Protein AF-A0A2S8ZKU2-F1 (afdb_monomer_lite)

Radius of gyration: 29.63 Å; chains: 1; bounding box: 63×79×77 Å

pLDDT: mean 81.57, std 23.72, range [26.0, 98.75]

Foldseek 3Di:
DDDDDDDDDDDDDDDDDDDDDDDDDDDDDDDDDDDDDDDDDPPPDDDDDPDDPPPDPQFKWFLQFDQALWKWWKAAPQLRAIFIASDQDPVPTDALDPDCSDIHTDDIAAHQAAPAAWWKWWAANVLRAIDTASPPPPCPPPPRIDIDTSHHFHDCPDPQKAFWWWWAQPVSRYIDIHRDCVVAPCHDPRIHTDGTRGIHGHRPSDIDGDFFQAKEAAPPPRWIWTCFLRAIATEPDPVLCVLWADHPDYHYDNDVVTMDHHHDYHQYPQWFWEQAQVPRWIFTQGVNATATAPDVVLCVRNRTDPVNYHYDHDPRPHHDHHGDTDD

Secondary structure (DSSP, 8-state):
-------------------------------------------------SSS-PPPPSS-EEEEEEPSSEEEEEE-TTT--EEEESSS-GGGS--SSSS----EEEEEEEE-B-SSPEEEEEEETTT--EEEES-TTSSTT-TTEEEEEEEEPBPTTSTTEEEEEEEEETTTTEEEEES-GGGTTTEETTEEEEEEEEEEE----EEEEPPTT-EEEETTT--EEEEETTEEEEES-HHHHHHHB--S-EEEE-HHHHEESPBPPPB-TT-EEEEETTT--EEEEETTEEEE---HHHHHHTTB-GGGEEEE----SSBPPPP----

Sequence (327 aa):
MKKSYFIALCAISLAGCSAPGDELESLNESQTLNGSAPNQLAKGGFRDNPDTPTPPPAGIWSKSFYLTNPIYGFYSDLTKKHLYNTSPLPSELPKSYPGLSYYFQERLLGSADGPGPVITRWFHTGSNDLVLTTNPNELAGQSNWEKRDLGTSYNGDEPGSFPIYRYFNGDKKTHFYTRDKNELGDGKDGYAYEGIAFYLKDSEPKAFRLRDGEFFQDNNTGALYVVFESTLRRIESSAVMNNLFSPLYVFKRNIDEDLTGERGPDITSSAKLVQNTNDGKIYMVDDGLYRYIPTTQIFNSYRFKESSIERKPVRMMFTGKDIVKTY

Structure (mmCIF, N/CA/C/O backbone):
data_AF-A0A2S8ZKU2-F1
#
_entry.id   AF-A0A2S8ZKU2-F1
#
loop_
_atom_site.group_PDB
_atom_site.id
_atom_site.type_symbol
_atom_site.label_atom_id
_atom_site.label_alt_id
_atom_site.label_comp_id
_atom_site.label_asym_id
_atom_site.label_entity_id
_atom_site.label_seq_id
_atom_site.pdbx_PDB_ins_code
_atom_site.Cartn_x
_atom_site.Cartn_y
_atom_site.Cartn_z
_atom_site.occupancy
_atom_site.B_iso_or_equiv
_atom_site.auth_seq_id
_atom_site.auth_comp_id
_atom_site.auth_asym_id
_atom_site.auth_atom_id
_atom_site.pdbx_PDB_model_num
ATOM 1 N N . MET A 1 1 ? 8.132 -55.910 -7.101 1.00 38.69 1 MET A N 1
ATOM 2 C CA . MET A 1 1 ? 9.474 -56.240 -6.572 1.00 38.69 1 MET A CA 1
ATOM 3 C C . MET A 1 1 ? 9.897 -55.139 -5.614 1.00 38.69 1 MET A C 1
ATOM 5 O O . MET A 1 1 ? 10.003 -53.997 -6.032 1.00 38.69 1 MET A O 1
ATOM 9 N N . LYS A 1 2 ? 10.038 -55.478 -4.327 1.00 34.59 2 LYS A N 1
ATOM 10 C CA . LYS A 1 2 ? 10.554 -54.607 -3.261 1.00 34.59 2 LYS A CA 1
ATOM 11 C C . LYS A 1 2 ? 12.070 -54.455 -3.410 1.00 34.59 2 LYS A C 1
ATOM 13 O O . LYS A 1 2 ? 12.725 -55.465 -3.652 1.00 34.59 2 LYS A O 1
ATOM 18 N N . LYS A 1 3 ? 12.617 -53.266 -3.144 1.00 34.56 3 LYS A N 1
ATOM 19 C CA . LYS A 1 3 ? 13.954 -53.124 -2.545 1.00 34.56 3 LYS A CA 1
ATOM 20 C C . LYS A 1 3 ? 13.932 -52.008 -1.501 1.00 34.56 3 LYS A C 1
ATOM 22 O O . LYS A 1 3 ? 13.608 -50.867 -1.803 1.00 34.56 3 LYS A O 1
ATOM 27 N N . SER A 1 4 ? 14.247 -52.414 -0.279 1.00 33.78 4 SER A N 1
ATOM 28 C CA . SER A 1 4 ? 14.471 -51.624 0.929 1.00 33.78 4 SER A CA 1
ATOM 29 C C . SER A 1 4 ? 15.935 -51.814 1.320 1.00 33.78 4 SER A C 1
ATOM 31 O O . SER A 1 4 ? 16.394 -52.949 1.241 1.00 33.78 4 SER A O 1
ATOM 33 N N . TYR A 1 5 ? 16.615 -50.766 1.793 1.00 34.59 5 TYR A N 1
ATOM 34 C CA . TYR A 1 5 ? 17.843 -50.832 2.610 1.00 34.59 5 TYR A CA 1
ATOM 35 C C . TYR A 1 5 ? 17.864 -49.567 3.504 1.00 34.59 5 TYR A C 1
ATOM 37 O O . TYR A 1 5 ? 17.798 -48.466 2.969 1.00 34.59 5 TYR A O 1
ATOM 45 N N . PHE A 1 6 ? 17.542 -49.675 4.807 1.00 29.20 6 PHE A N 1
ATOM 46 C CA . PHE A 1 6 ? 18.448 -49.774 5.985 1.00 29.20 6 PHE A CA 1
ATOM 47 C C . PHE A 1 6 ? 19.396 -48.565 6.133 1.00 29.20 6 PHE A C 1
ATOM 49 O O . PHE A 1 6 ? 20.314 -48.413 5.340 1.00 29.20 6 PHE A O 1
ATOM 56 N N . ILE A 1 7 ? 19.061 -47.563 6.962 1.00 33.53 7 ILE A N 1
ATOM 57 C CA . ILE A 1 7 ? 19.377 -47.375 8.406 1.00 33.53 7 ILE A CA 1
ATOM 58 C C . ILE A 1 7 ? 20.874 -47.486 8.735 1.00 33.53 7 ILE A C 1
ATOM 60 O O . ILE A 1 7 ? 21.429 -48.580 8.733 1.00 33.53 7 ILE A O 1
ATOM 64 N N . ALA A 1 8 ? 21.454 -46.367 9.180 1.00 27.16 8 ALA A N 1
ATOM 65 C CA . ALA A 1 8 ? 22.560 -46.348 10.132 1.00 27.16 8 ALA A CA 1
ATOM 66 C C . ALA A 1 8 ? 22.329 -45.226 11.161 1.00 27.16 8 ALA A C 1
ATOM 68 O O . ALA A 1 8 ? 22.319 -44.040 10.842 1.00 27.16 8 ALA A O 1
ATOM 69 N N . LEU A 1 9 ? 22.082 -45.673 12.389 1.00 27.61 9 LEU A N 1
ATOM 70 C CA . LEU A 1 9 ? 21.956 -44.935 13.637 1.00 27.61 9 LEU A CA 1
ATOM 71 C C . LEU A 1 9 ? 23.364 -44.808 14.239 1.00 27.61 9 LEU A C 1
ATOM 73 O O . LEU A 1 9 ? 24.051 -45.820 14.350 1.00 27.61 9 LEU A O 1
ATOM 77 N N . CYS A 1 10 ? 23.778 -43.619 14.673 1.00 26.48 10 CYS A N 1
ATOM 78 C CA . CYS A 1 10 ? 24.914 -43.480 15.585 1.00 26.48 10 CYS A CA 1
ATOM 79 C C . CYS A 1 10 ? 24.587 -42.427 16.644 1.00 26.48 10 CYS A C 1
ATOM 81 O O . CYS A 1 10 ? 24.577 -41.229 16.374 1.00 26.48 10 CYS A O 1
ATOM 83 N N . ALA A 1 11 ? 24.289 -42.913 17.847 1.00 29.39 11 ALA A N 1
ATOM 84 C CA . ALA A 1 11 ? 24.246 -42.148 19.080 1.00 29.39 11 ALA A CA 1
ATOM 85 C C . ALA A 1 11 ? 25.588 -42.335 19.794 1.00 29.39 11 ALA A C 1
ATOM 87 O O . ALA A 1 11 ? 25.989 -43.477 20.012 1.00 29.39 11 ALA A O 1
ATOM 88 N N . ILE A 1 12 ? 26.257 -41.245 20.183 1.00 34.44 12 ILE A N 1
ATOM 89 C CA . ILE A 1 12 ? 27.352 -41.286 21.160 1.00 34.44 12 ILE A CA 1
ATOM 90 C C . ILE A 1 12 ? 27.170 -40.149 22.178 1.00 34.44 12 ILE A C 1
ATOM 92 O O . ILE A 1 12 ? 27.136 -38.969 21.845 1.00 34.44 12 ILE A O 1
ATOM 96 N N . SER A 1 13 ? 26.992 -40.625 23.409 1.00 31.38 13 SER A N 1
ATOM 97 C CA . SER A 1 13 ? 27.062 -40.082 24.770 1.00 31.38 13 SER A CA 1
ATOM 98 C C . SER A 1 13 ? 27.551 -38.657 25.074 1.00 31.38 13 SER A C 1
ATOM 100 O O . SER A 1 13 ? 28.596 -38.202 24.618 1.00 31.38 13 SER A O 1
ATOM 102 N N . LEU A 1 14 ? 26.839 -38.085 26.053 1.00 33.38 14 LEU A N 1
ATOM 103 C CA . LEU A 1 14 ? 27.205 -37.011 26.980 1.00 33.38 14 LEU A CA 1
ATOM 104 C C . LEU A 1 14 ? 28.527 -37.259 27.729 1.00 33.38 14 LEU A C 1
ATOM 106 O O . LEU A 1 14 ? 28.744 -38.345 28.264 1.00 33.38 14 LEU A O 1
ATOM 110 N N . ALA A 1 15 ? 29.305 -36.192 27.909 1.00 30.25 15 ALA A N 1
ATOM 111 C CA . ALA A 1 15 ? 30.154 -35.975 29.078 1.00 30.25 15 ALA A CA 1
ATOM 112 C C . ALA A 1 15 ? 30.221 -34.463 29.346 1.00 30.25 15 ALA A C 1
ATOM 114 O O . ALA A 1 15 ? 30.686 -33.697 28.505 1.00 30.25 15 ALA A O 1
ATOM 115 N N . GLY A 1 16 ? 29.698 -34.035 30.495 1.00 26.00 16 GLY A N 1
ATOM 116 C CA . GLY A 1 16 ? 29.898 -32.686 31.014 1.00 26.00 16 GLY A CA 1
ATOM 117 C C . GLY A 1 16 ? 31.166 -32.615 31.860 1.00 26.00 16 GLY A C 1
ATOM 118 O O . GLY A 1 16 ? 31.558 -33.617 32.449 1.00 26.00 16 GLY A O 1
ATOM 119 N N . CYS A 1 17 ? 31.756 -31.423 31.953 1.00 26.92 17 CYS A N 1
ATOM 120 C CA . CYS A 1 17 ? 32.556 -30.996 33.098 1.00 26.92 17 CYS A CA 1
ATOM 121 C C . CYS A 1 17 ? 32.580 -29.457 33.195 1.00 26.92 17 CYS A C 1
ATOM 123 O O . CYS A 1 17 ? 32.810 -28.756 32.217 1.00 26.92 17 CYS A O 1
ATOM 125 N N . SER A 1 18 ? 32.283 -29.018 34.417 1.00 30.42 18 SER A N 1
ATOM 126 C CA . SER A 1 18 ? 32.293 -27.709 35.088 1.00 30.42 18 SER A CA 1
ATOM 127 C C . SER A 1 18 ? 33.189 -26.560 34.579 1.00 30.42 18 SER A C 1
ATOM 129 O O . SER A 1 18 ? 34.331 -26.768 34.185 1.00 30.42 18 SER A O 1
ATOM 131 N N . ALA A 1 19 ? 32.684 -25.330 34.773 1.00 33.66 19 ALA A N 1
ATOM 132 C CA . ALA A 1 19 ? 33.434 -24.064 34.907 1.00 33.66 19 ALA A CA 1
ATOM 133 C C . ALA A 1 19 ? 34.242 -24.022 36.235 1.00 33.66 19 ALA A C 1
ATOM 135 O O . ALA A 1 19 ? 33.988 -24.881 37.091 1.00 33.66 19 ALA A O 1
ATOM 136 N N . PRO A 1 20 ? 35.201 -23.087 36.452 1.00 37.84 20 PRO A N 1
ATOM 137 C CA . PRO A 1 20 ? 34.864 -21.706 36.869 1.00 37.84 20 PRO A CA 1
ATOM 138 C C . PRO A 1 20 ? 35.870 -20.606 36.429 1.00 37.84 20 PRO A C 1
ATOM 140 O O . PRO A 1 20 ? 36.985 -20.907 36.011 1.00 37.84 20 PRO A O 1
ATOM 143 N N . GLY A 1 21 ? 35.506 -19.328 36.603 1.00 28.11 21 GLY A N 1
ATOM 144 C CA . GLY A 1 21 ? 36.471 -18.217 36.617 1.00 28.11 21 GLY A CA 1
ATOM 145 C C . GLY A 1 21 ? 35.877 -16.852 36.269 1.00 28.11 21 GLY A C 1
ATOM 146 O O . GLY A 1 21 ? 35.721 -16.542 35.095 1.00 28.11 21 GLY A O 1
ATOM 147 N N . ASP A 1 22 ? 35.552 -16.084 37.309 1.00 28.59 22 ASP A N 1
ATOM 148 C CA . ASP A 1 22 ? 35.135 -14.678 37.309 1.00 28.59 22 ASP A CA 1
ATOM 149 C C . ASP A 1 22 ? 36.124 -13.737 36.602 1.00 28.59 22 ASP A C 1
ATOM 151 O O . ASP A 1 22 ? 37.329 -13.907 36.747 1.00 28.59 22 ASP A O 1
ATOM 155 N N . GLU A 1 23 ? 35.606 -12.679 35.966 1.00 29.33 23 GLU A N 1
ATOM 156 C CA . GLU A 1 23 ? 36.104 -11.308 36.170 1.00 29.33 23 GLU A CA 1
ATOM 157 C C . GLU A 1 23 ? 35.057 -10.285 35.683 1.00 29.33 23 GLU A C 1
ATOM 159 O O . GLU A 1 23 ? 34.788 -10.111 34.494 1.00 29.33 23 GLU A O 1
ATOM 164 N N . LEU A 1 24 ? 34.412 -9.647 36.662 1.00 27.53 24 LEU A N 1
ATOM 165 C CA . LEU A 1 24 ? 33.607 -8.438 36.530 1.00 27.53 24 LEU A CA 1
ATOM 166 C C . LEU A 1 24 ? 34.561 -7.240 36.543 1.00 27.53 24 LEU A C 1
ATOM 168 O O . LEU A 1 24 ? 35.157 -6.966 37.582 1.00 27.53 24 LEU A O 1
ATOM 172 N N . GLU A 1 25 ? 34.637 -6.478 35.452 1.00 31.53 25 GLU A N 1
ATOM 173 C CA . GLU A 1 25 ? 35.145 -5.105 35.510 1.00 31.53 25 GLU A CA 1
ATOM 174 C C . GLU A 1 25 ? 34.007 -4.096 35.346 1.00 31.53 25 GLU A C 1
ATOM 176 O O . GLU A 1 25 ? 33.309 -4.012 34.335 1.00 31.53 25 GLU A O 1
ATOM 181 N N . SER A 1 26 ? 33.835 -3.333 36.420 1.00 29.55 26 SER A N 1
ATOM 182 C CA . SER A 1 26 ? 33.028 -2.132 36.548 1.00 29.55 26 SER A CA 1
ATOM 183 C C . SER A 1 26 ? 33.546 -1.010 35.650 1.00 29.55 26 SER A C 1
ATOM 185 O O . SER A 1 26 ? 34.726 -0.666 35.726 1.00 29.55 26 SER A O 1
ATOM 187 N N . LEU A 1 27 ? 32.655 -0.336 34.920 1.00 29.95 27 LEU A N 1
ATOM 188 C CA . LEU A 1 27 ? 32.933 1.004 34.405 1.00 29.95 27 LEU A CA 1
ATOM 189 C C . LEU A 1 27 ? 31.868 1.997 34.879 1.00 29.95 27 LEU A C 1
ATOM 191 O O . LEU A 1 27 ? 30.668 1.803 34.707 1.00 29.95 27 LEU A O 1
ATOM 195 N N . ASN A 1 28 ? 32.399 3.033 35.528 1.00 28.84 28 ASN A N 1
ATOM 196 C CA . ASN A 1 28 ? 31.772 4.149 36.221 1.00 28.84 28 ASN A CA 1
ATOM 197 C C . ASN A 1 28 ? 30.645 4.855 35.454 1.00 28.84 28 ASN A C 1
ATOM 199 O O . ASN A 1 28 ? 30.837 5.342 34.340 1.00 28.84 28 ASN A O 1
ATOM 203 N N . GLU A 1 29 ? 29.542 5.091 36.163 1.00 30.02 29 GLU A N 1
ATOM 204 C CA . GLU A 1 29 ? 28.697 6.264 35.962 1.00 30.02 29 GLU A CA 1
ATOM 205 C C . GLU A 1 29 ? 29.389 7.500 36.550 1.00 30.02 29 GLU A C 1
ATOM 207 O O . GLU A 1 29 ? 29.740 7.513 37.728 1.00 30.02 29 GLU A O 1
ATOM 212 N N . SER A 1 30 ? 29.553 8.541 35.728 1.00 28.41 30 SER A N 1
ATOM 213 C CA . SER A 1 30 ? 29.321 9.967 36.033 1.00 28.41 30 SER A CA 1
ATOM 214 C C . SER A 1 30 ? 30.303 10.886 35.296 1.00 28.41 30 SER A C 1
ATOM 216 O O . SER A 1 30 ? 31.450 11.045 35.692 1.00 28.41 30 SER A O 1
ATOM 218 N N . GLN A 1 31 ? 29.809 11.548 34.242 1.00 31.80 31 GLN A N 1
ATOM 219 C CA . GLN A 1 31 ? 30.134 12.941 33.902 1.00 31.80 31 GLN A CA 1
ATOM 220 C C . GLN A 1 31 ? 29.110 13.501 32.888 1.00 31.80 31 GLN A C 1
ATOM 222 O O . GLN A 1 31 ? 29.209 13.333 31.681 1.00 31.80 31 GLN A O 1
ATOM 227 N N . THR A 1 32 ? 28.061 14.107 33.454 1.00 26.84 32 THR A N 1
ATOM 228 C CA . THR A 1 32 ? 27.415 15.384 33.078 1.00 26.84 32 THR A CA 1
ATOM 229 C C . THR A 1 32 ? 27.232 15.795 31.603 1.00 26.84 32 THR A C 1
ATOM 231 O O . THR A 1 32 ? 28.166 16.217 30.932 1.00 26.84 32 THR A O 1
ATOM 234 N N . LEU A 1 33 ? 25.950 15.860 31.210 1.00 31.08 33 LEU A N 1
ATOM 235 C CA . LEU A 1 33 ? 25.215 17.056 30.746 1.00 31.08 33 LEU A CA 1
ATOM 236 C C . LEU A 1 33 ? 25.967 18.082 29.872 1.00 31.08 33 LEU A C 1
ATOM 238 O O . LEU A 1 33 ? 26.610 18.987 30.394 1.00 31.08 33 LEU A O 1
ATOM 242 N N . ASN A 1 34 ? 25.741 18.020 28.556 1.00 28.59 34 ASN A N 1
ATOM 243 C CA . ASN A 1 34 ? 25.342 19.155 27.704 1.00 28.59 34 ASN A CA 1
ATOM 244 C C . ASN A 1 34 ? 25.256 18.702 26.241 1.00 28.59 34 ASN A C 1
ATOM 246 O O . ASN A 1 34 ? 26.248 18.283 25.655 1.00 28.59 34 ASN A O 1
ATOM 250 N N . GLY A 1 35 ? 24.079 18.821 25.628 1.00 26.66 35 GLY A N 1
ATOM 251 C CA . GLY A 1 35 ? 23.923 18.569 24.198 1.00 26.66 35 GLY A CA 1
ATOM 252 C C . GLY A 1 35 ? 22.463 18.507 23.783 1.00 26.66 35 GLY A C 1
ATOM 253 O O . GLY A 1 35 ? 21.779 17.519 24.023 1.00 26.66 35 GLY A O 1
ATOM 254 N N . SER A 1 36 ? 21.989 19.585 23.172 1.00 29.36 36 SER A N 1
ATOM 255 C CA . SER A 1 36 ? 20.688 19.713 22.522 1.00 29.36 36 SER A CA 1
ATOM 256 C C . SER A 1 36 ? 20.441 18.539 21.565 1.00 29.36 36 SER A C 1
ATOM 258 O O . SER A 1 36 ? 21.080 18.446 20.520 1.00 29.36 36 SER A O 1
ATOM 260 N N . ALA A 1 37 ? 19.526 17.634 21.912 1.00 27.20 37 ALA A N 1
ATOM 261 C CA . ALA A 1 37 ? 19.138 16.540 21.031 1.00 27.20 37 ALA A CA 1
ATOM 262 C C . ALA A 1 37 ?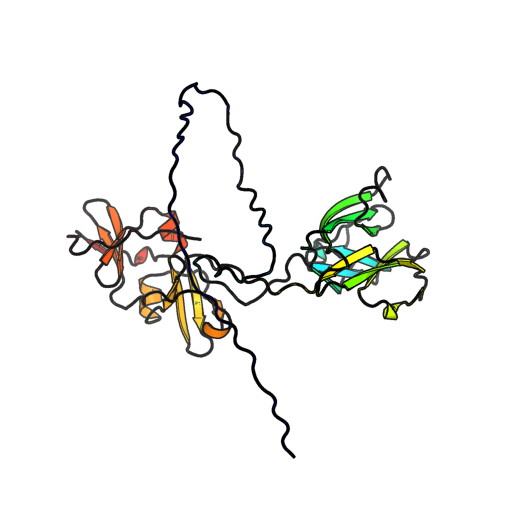 18.146 17.054 19.968 1.00 27.20 37 ALA A C 1
ATOM 264 O O . ALA A 1 37 ? 17.081 17.557 20.334 1.00 27.20 37 ALA A O 1
ATOM 265 N N . PRO A 1 38 ? 18.434 16.939 18.659 1.00 28.38 38 PRO A N 1
ATOM 266 C CA . PRO A 1 38 ? 17.396 17.069 17.649 1.00 28.38 38 PRO A CA 1
ATOM 267 C C . PRO A 1 38 ? 16.483 15.836 17.711 1.00 28.38 38 PRO A C 1
ATOM 269 O O . PRO A 1 38 ? 16.961 14.713 17.876 1.00 28.38 38 PRO A O 1
ATOM 272 N N . ASN A 1 39 ? 15.173 16.053 17.559 1.00 32.09 39 ASN A N 1
ATOM 273 C CA . ASN A 1 39 ? 14.162 15.009 17.373 1.00 32.09 39 ASN A CA 1
ATOM 274 C C . ASN A 1 39 ? 14.620 14.005 16.303 1.00 32.09 39 ASN A C 1
ATOM 276 O O . ASN A 1 39 ? 14.495 14.262 15.104 1.00 32.09 39 ASN A O 1
ATOM 280 N N . GLN A 1 40 ? 15.123 12.849 16.730 1.00 27.14 40 GLN A N 1
ATOM 281 C CA . GLN A 1 40 ? 15.315 11.714 15.843 1.00 27.14 40 GLN A CA 1
ATOM 282 C C . GLN A 1 40 ? 13.968 11.015 15.681 1.00 27.14 40 GLN A C 1
ATOM 284 O O . GLN A 1 40 ? 13.524 10.254 16.538 1.00 27.14 40 GLN A O 1
ATOM 289 N N . LEU A 1 41 ? 13.301 11.302 14.563 1.00 30.16 41 LEU A N 1
ATOM 290 C CA . LEU A 1 41 ? 12.265 10.427 14.030 1.00 30.16 41 LEU A CA 1
ATOM 291 C C . LEU A 1 41 ? 12.890 9.041 13.843 1.00 30.16 41 LEU A C 1
ATOM 293 O O . LEU A 1 41 ? 13.913 8.910 13.168 1.00 30.16 41 LEU A O 1
ATOM 297 N N . ALA A 1 42 ? 12.296 8.028 14.474 1.00 29.53 42 ALA A N 1
ATOM 298 C CA . ALA A 1 42 ? 12.758 6.650 14.416 1.00 29.53 42 ALA A CA 1
ATOM 299 C C . ALA A 1 42 ? 12.896 6.196 12.953 1.00 29.53 42 ALA A C 1
ATOM 301 O O . ALA A 1 42 ? 11.915 6.000 12.234 1.00 29.53 42 ALA A O 1
ATOM 302 N N . LYS A 1 43 ? 14.144 6.051 12.511 1.00 31.41 43 LYS A N 1
ATOM 303 C CA . LYS A 1 43 ? 14.518 5.534 11.199 1.00 31.41 43 LYS A CA 1
ATOM 304 C C . LYS A 1 43 ? 14.404 4.008 11.266 1.00 31.41 43 LYS A C 1
ATOM 306 O O . LYS A 1 43 ? 15.367 3.325 11.594 1.00 31.41 43 LYS A O 1
ATOM 311 N N . GLY A 1 44 ? 13.201 3.482 11.039 1.00 30.91 44 GLY A N 1
ATOM 312 C CA . GLY A 1 44 ? 12.930 2.043 10.998 1.00 30.91 44 GLY A CA 1
ATOM 313 C C . GLY A 1 44 ? 13.550 1.388 9.764 1.00 30.91 44 GLY A C 1
ATOM 314 O O . GLY A 1 44 ? 12.866 1.169 8.772 1.00 30.91 44 GLY A O 1
ATOM 315 N N . GLY A 1 45 ? 14.851 1.110 9.813 1.00 29.41 45 GLY A N 1
ATOM 316 C CA . GLY A 1 45 ? 15.519 0.202 8.887 1.00 29.41 45 GLY A CA 1
ATOM 317 C C . GLY A 1 45 ? 15.457 -1.211 9.451 1.00 29.41 45 GLY A C 1
ATOM 318 O O . GLY A 1 45 ? 16.127 -1.495 10.437 1.00 29.41 45 GLY A O 1
ATOM 319 N N . PHE A 1 46 ? 14.659 -2.083 8.839 1.00 42.06 46 PHE A N 1
ATOM 320 C CA . PHE A 1 46 ? 14.659 -3.513 9.138 1.00 42.06 46 PHE A CA 1
ATOM 321 C C . PHE A 1 46 ? 15.376 -4.239 7.999 1.00 42.06 46 PHE A C 1
ATOM 323 O O . PHE A 1 46 ? 14.875 -4.309 6.878 1.00 42.06 46 PHE A O 1
ATOM 330 N N . ARG A 1 47 ? 16.587 -4.720 8.292 1.00 40.31 47 ARG A N 1
ATOM 331 C CA . ARG A 1 47 ? 17.271 -5.766 7.533 1.00 40.31 47 ARG A CA 1
ATOM 332 C C . ARG A 1 47 ? 17.039 -7.062 8.298 1.00 40.31 47 ARG A C 1
ATOM 334 O O . ARG A 1 47 ? 17.752 -7.294 9.265 1.00 40.31 47 ARG A O 1
ATOM 341 N N . ASP A 1 48 ? 16.092 -7.875 7.848 1.00 38.69 48 ASP A N 1
ATOM 342 C CA . ASP A 1 48 ? 15.996 -9.265 8.288 1.00 38.69 48 ASP A CA 1
ATOM 343 C C . ASP A 1 48 ? 16.368 -10.181 7.123 1.00 38.69 48 ASP A C 1
ATOM 345 O O . ASP A 1 48 ? 15.835 -10.084 6.017 1.00 38.69 48 ASP A O 1
ATOM 349 N N . ASN A 1 49 ? 17.346 -11.037 7.399 1.00 30.81 49 ASN A N 1
ATOM 350 C CA . ASN A 1 49 ? 17.755 -12.174 6.591 1.00 30.81 49 ASN A CA 1
ATOM 351 C C . ASN A 1 49 ? 16.583 -13.180 6.518 1.00 30.81 49 ASN A C 1
ATOM 353 O O . ASN A 1 49 ? 16.005 -13.476 7.568 1.00 30.81 49 ASN A O 1
ATOM 357 N N . PRO A 1 50 ? 16.200 -13.718 5.347 1.00 48.16 50 PRO A N 1
ATOM 358 C CA . PRO A 1 50 ? 15.028 -14.569 5.246 1.00 48.16 50 PRO A CA 1
ATOM 359 C C . PRO A 1 50 ? 15.460 -16.011 5.482 1.00 48.16 50 PRO A C 1
ATOM 361 O O . PRO A 1 50 ? 15.869 -16.647 4.534 1.00 48.16 50 PRO A O 1
ATOM 364 N N . ASP A 1 51 ? 15.426 -16.508 6.719 1.00 42.16 51 ASP A N 1
ATOM 365 C CA . ASP A 1 51 ? 15.410 -17.958 6.999 1.00 42.16 51 ASP A CA 1
ATOM 366 C C . ASP A 1 51 ? 15.074 -18.222 8.474 1.00 42.16 51 ASP A C 1
ATOM 368 O O . ASP A 1 51 ? 15.875 -18.702 9.272 1.00 42.16 51 ASP A O 1
ATOM 372 N N . THR A 1 52 ? 13.874 -17.801 8.868 1.00 32.41 52 THR A N 1
ATOM 373 C CA . THR A 1 52 ? 12.989 -18.381 9.900 1.00 32.41 52 THR A CA 1
ATOM 374 C C . THR A 1 52 ? 11.826 -17.399 10.048 1.00 32.41 52 THR A C 1
ATOM 376 O O . THR A 1 52 ? 12.083 -16.215 10.258 1.00 32.41 52 THR A O 1
ATOM 379 N N . PRO A 1 53 ? 10.548 -17.809 9.922 1.00 37.28 53 PRO A N 1
ATOM 380 C CA . PRO A 1 53 ? 9.446 -16.896 10.190 1.00 37.28 53 PRO A CA 1
ATOM 381 C C . PRO A 1 53 ? 9.467 -16.573 11.686 1.00 37.28 53 PRO A C 1
ATOM 383 O O . PRO A 1 53 ? 8.973 -17.346 12.508 1.00 37.28 53 PRO A O 1
ATOM 386 N N . THR A 1 54 ? 10.069 -15.448 12.064 1.00 42.69 54 THR A N 1
ATOM 387 C CA . THR A 1 54 ? 9.740 -14.813 13.334 1.00 42.69 54 THR A CA 1
ATOM 388 C C . THR A 1 54 ? 8.230 -14.569 13.307 1.00 42.69 54 THR A C 1
ATOM 390 O O . THR A 1 54 ? 7.715 -14.068 12.300 1.00 42.69 54 THR A O 1
ATOM 393 N N . PRO A 1 55 ? 7.471 -14.977 14.343 1.00 47.41 55 PRO A N 1
ATOM 394 C CA . PRO A 1 55 ? 6.055 -14.660 14.402 1.00 47.41 55 PRO A CA 1
ATOM 395 C C . PRO A 1 55 ? 5.901 -13.152 14.188 1.00 47.41 55 PRO A C 1
ATOM 397 O O . PRO A 1 55 ? 6.646 -12.390 14.818 1.00 47.41 55 PRO A O 1
ATOM 400 N N . PRO A 1 56 ? 5.002 -12.701 13.295 1.00 52.97 56 PRO A N 1
ATOM 401 C CA . PRO A 1 56 ? 4.793 -11.278 13.104 1.00 52.97 56 PRO A CA 1
ATOM 402 C C . PRO A 1 56 ? 4.505 -10.647 14.474 1.00 52.97 56 PRO A C 1
ATOM 404 O O . PRO A 1 56 ? 3.809 -11.266 15.287 1.00 52.97 56 PRO A O 1
ATOM 407 N N . PRO A 1 57 ? 5.059 -9.458 14.772 1.00 60.81 57 PRO A N 1
ATOM 408 C CA . PRO A 1 57 ? 4.874 -8.841 16.076 1.00 60.81 57 PRO A CA 1
ATOM 409 C C . PRO A 1 57 ? 3.381 -8.755 16.415 1.00 60.81 57 PRO A C 1
ATOM 411 O O . PRO A 1 57 ? 2.556 -8.564 15.514 1.00 60.81 57 PRO A O 1
ATOM 414 N N . ALA A 1 58 ? 3.049 -8.912 17.703 1.00 74.44 58 ALA A N 1
ATOM 415 C CA . ALA A 1 58 ? 1.671 -8.944 18.199 1.00 74.44 58 ALA A CA 1
ATOM 416 C C . ALA A 1 58 ? 0.811 -7.856 17.530 1.00 74.44 58 ALA A C 1
ATOM 418 O O . ALA A 1 58 ? 1.209 -6.690 17.483 1.00 74.44 58 ALA A O 1
ATOM 419 N N . GLY A 1 59 ? -0.332 -8.241 16.960 1.00 85.00 59 GLY A N 1
ATOM 420 C CA . GLY A 1 59 ? -1.117 -7.376 16.084 1.00 85.00 59 GLY A CA 1
ATOM 421 C C . GLY A 1 59 ? -2.069 -8.148 15.184 1.00 85.00 59 GLY A C 1
ATOM 422 O O . GLY A 1 59 ? -1.905 -9.350 14.965 1.00 85.00 59 GLY A O 1
ATOM 423 N N . ILE A 1 60 ? -3.035 -7.426 14.620 1.00 91.00 60 ILE A N 1
ATOM 424 C CA . ILE A 1 60 ? -3.854 -7.925 13.519 1.00 91.00 60 ILE A CA 1
ATOM 425 C C . ILE A 1 60 ? -3.241 -7.450 12.218 1.00 91.00 60 ILE A C 1
ATOM 427 O O . ILE A 1 60 ? -2.934 -6.272 12.061 1.00 91.00 60 ILE A O 1
ATOM 431 N N . TRP A 1 61 ? -3.068 -8.376 11.290 1.00 88.06 61 TRP A N 1
ATOM 432 C CA . TRP A 1 61 ? -2.437 -8.142 10.006 1.00 88.06 61 TRP A CA 1
ATOM 433 C C . TRP A 1 61 ? -3.403 -8.505 8.893 1.00 88.06 61 TRP A C 1
ATOM 435 O O . TRP A 1 61 ? -4.055 -9.545 8.943 1.00 88.06 61 TRP A O 1
ATOM 445 N N . SER A 1 62 ? -3.486 -7.648 7.886 1.00 84.31 62 SER A N 1
ATOM 446 C CA . SER A 1 62 ? -4.193 -7.935 6.648 1.00 84.31 62 SER A CA 1
ATOM 447 C C . SER A 1 62 ? -3.280 -8.719 5.714 1.00 84.31 62 SER A C 1
ATOM 449 O O . SER A 1 62 ? -2.197 -8.247 5.380 1.00 84.31 62 SER A O 1
ATOM 451 N N . LYS A 1 63 ? -3.745 -9.882 5.257 1.00 73.69 63 LYS A N 1
ATOM 452 C CA . LYS A 1 63 ? -3.220 -10.636 4.114 1.00 73.69 63 LYS A CA 1
ATOM 453 C C . LYS A 1 63 ? -3.605 -10.001 2.780 1.00 73.69 63 LYS A C 1
ATOM 455 O O . LYS A 1 63 ? -3.056 -10.393 1.766 1.00 73.69 63 LYS A O 1
ATOM 460 N N . SER A 1 64 ? -4.535 -9.040 2.725 1.00 64.88 64 SER A N 1
ATOM 461 C CA . SER A 1 64 ? -4.679 -8.243 1.504 1.00 64.88 64 SER A CA 1
ATOM 462 C C . SER A 1 64 ? -3.384 -7.465 1.289 1.00 64.88 64 SER A C 1
ATOM 464 O O . SER A 1 64 ? -2.937 -6.741 2.181 1.00 64.88 64 SER A O 1
ATOM 466 N N . PHE A 1 65 ? -2.783 -7.643 0.123 1.00 59.12 65 PHE A N 1
ATOM 467 C CA . PHE A 1 65 ? -1.456 -7.134 -0.176 1.00 59.12 65 PHE A CA 1
ATOM 468 C C . PHE A 1 65 ? -1.544 -5.812 -0.926 1.00 59.12 65 PHE A C 1
ATOM 470 O O . PHE A 1 65 ? -2.368 -5.652 -1.827 1.00 59.12 65 PHE A O 1
ATOM 477 N N . TYR A 1 66 ? -0.668 -4.875 -0.578 1.00 60.03 66 TYR A N 1
ATOM 478 C CA . TYR A 1 66 ? -0.316 -3.798 -1.493 1.00 60.03 66 TYR A CA 1
ATOM 479 C C . TYR A 1 66 ? 0.923 -4.222 -2.259 1.00 60.03 66 TYR A C 1
ATOM 481 O O . TYR A 1 66 ? 1.787 -4.902 -1.705 1.00 60.03 66 TYR A O 1
ATOM 489 N N . LEU A 1 67 ? 1.019 -3.776 -3.509 1.00 68.38 67 LEU A N 1
ATOM 490 C CA . LEU A 1 67 ? 2.296 -3.811 -4.191 1.00 68.38 67 LEU A CA 1
ATOM 491 C C . LEU A 1 67 ? 3.273 -2.967 -3.353 1.00 68.38 67 LEU A C 1
ATOM 493 O O . LEU A 1 67 ? 3.041 -1.773 -3.144 1.00 68.38 67 LEU A O 1
ATOM 497 N N . THR A 1 68 ? 4.320 -3.579 -2.816 1.00 77.62 68 THR A N 1
ATOM 498 C CA . THR A 1 68 ? 5.417 -2.866 -2.174 1.00 77.62 68 THR A CA 1
ATOM 499 C C . THR A 1 68 ? 6.265 -2.209 -3.265 1.00 77.62 68 THR A C 1
ATOM 501 O O . THR A 1 68 ? 6.685 -2.867 -4.222 1.00 77.62 68 THR A O 1
ATOM 504 N N . ASN A 1 69 ? 6.396 -0.884 -3.176 1.00 88.88 69 ASN A N 1
ATOM 505 C CA . ASN A 1 69 ? 7.136 -0.008 -4.088 1.00 88.88 69 ASN A CA 1
ATOM 506 C C . ASN A 1 69 ? 7.158 -0.448 -5.575 1.00 88.88 69 ASN A C 1
ATOM 508 O O . ASN A 1 69 ? 8.226 -0.705 -6.141 1.00 88.88 69 ASN A O 1
ATOM 512 N N . PRO A 1 70 ? 5.984 -0.597 -6.216 1.00 91.75 70 PRO A N 1
ATOM 513 C CA . PRO A 1 70 ? 5.893 -1.000 -7.614 1.00 91.75 70 PRO A CA 1
ATOM 514 C C . PRO A 1 70 ? 6.499 0.063 -8.526 1.00 91.75 70 PRO A C 1
ATOM 516 O O . PRO A 1 70 ? 6.376 1.243 -8.237 1.00 91.75 70 PRO A O 1
ATOM 519 N N . ILE A 1 71 ? 7.062 -0.323 -9.668 1.00 95.75 71 ILE A N 1
ATOM 520 C CA . ILE A 1 71 ? 7.369 0.605 -10.763 1.00 95.75 71 ILE A CA 1
ATOM 521 C C . ILE A 1 71 ? 6.371 0.371 -11.893 1.00 95.75 71 ILE A C 1
ATOM 523 O O . ILE A 1 71 ? 6.380 -0.675 -12.544 1.00 95.75 71 ILE A O 1
ATOM 527 N N . TYR A 1 72 ? 5.531 1.366 -12.154 1.00 95.06 72 TYR A N 1
ATOM 528 C CA . TYR A 1 72 ? 4.599 1.372 -13.274 1.00 95.06 72 TYR A CA 1
ATOM 529 C C . TYR A 1 72 ? 5.221 2.063 -14.483 1.00 95.06 72 TYR A C 1
ATOM 531 O O . TYR A 1 72 ? 5.910 3.074 -14.336 1.00 95.06 72 TYR A O 1
ATOM 539 N N . GLY A 1 73 ? 4.954 1.530 -15.672 1.00 96.19 73 GLY A N 1
ATOM 540 C CA . GLY A 1 73 ? 5.239 2.167 -16.952 1.00 96.19 73 GLY A CA 1
ATOM 541 C C . GLY A 1 73 ? 3.964 2.723 -17.574 1.00 96.19 73 GLY A C 1
ATOM 542 O O . GLY A 1 73 ? 2.898 2.102 -17.524 1.00 96.19 73 GLY A O 1
ATOM 543 N N . PHE A 1 74 ? 4.086 3.904 -18.162 1.00 95.81 74 PHE A N 1
ATOM 544 C CA . PHE A 1 74 ? 3.005 4.653 -18.778 1.00 95.81 74 PHE A CA 1
ATOM 545 C C . PHE A 1 74 ? 3.391 5.051 -20.190 1.00 95.81 74 PHE A C 1
ATOM 547 O O . PHE A 1 74 ? 4.524 5.467 -20.424 1.00 95.81 74 PHE A O 1
ATOM 554 N N . TYR A 1 75 ? 2.426 5.013 -21.101 1.00 94.81 75 TYR A N 1
ATOM 555 C CA . TYR A 1 75 ? 2.612 5.427 -22.483 1.00 94.81 75 TYR A CA 1
ATOM 556 C C . TYR A 1 75 ? 1.608 6.510 -22.865 1.00 94.81 75 TYR A C 1
ATOM 558 O O . TYR A 1 75 ? 0.478 6.534 -22.374 1.00 94.81 75 TYR A O 1
ATOM 566 N N . SER A 1 76 ? 2.034 7.422 -23.734 1.00 92.06 76 SER A N 1
ATOM 567 C CA . SER A 1 76 ? 1.165 8.426 -24.341 1.00 92.06 76 SER A CA 1
ATOM 568 C C . SER A 1 76 ? 1.195 8.293 -25.854 1.00 92.06 76 SER A C 1
ATOM 570 O O . SER A 1 76 ? 2.237 8.450 -26.496 1.00 92.06 76 SER A O 1
ATOM 572 N N . ASP A 1 77 ? 0.018 8.088 -26.439 1.00 89.25 77 ASP A N 1
ATOM 573 C CA . ASP A 1 77 ? -0.150 8.087 -27.888 1.00 89.25 77 ASP A CA 1
ATOM 574 C C . ASP A 1 77 ? 0.090 9.455 -28.524 1.00 89.25 77 ASP A C 1
ATOM 576 O O . ASP A 1 77 ? 0.413 9.520 -29.710 1.00 89.25 77 ASP A O 1
ATOM 580 N N . LEU A 1 78 ? -0.046 10.535 -27.755 1.00 88.44 78 LEU A N 1
ATOM 581 C CA . LEU A 1 78 ? 0.169 11.894 -28.238 1.00 88.44 78 LEU A CA 1
ATOM 582 C C . LEU A 1 78 ? 1.661 12.216 -28.337 1.00 88.44 78 LEU A C 1
ATOM 584 O O . LEU A 1 78 ? 2.120 12.750 -29.342 1.00 88.44 78 LEU A O 1
ATOM 588 N N . THR A 1 79 ? 2.422 11.899 -27.289 1.00 88.62 79 THR A N 1
ATOM 589 C CA . THR A 1 79 ? 3.840 12.278 -27.186 1.00 88.62 79 THR A CA 1
ATOM 590 C C . THR A 1 79 ? 4.773 11.183 -27.691 1.00 88.62 79 THR A C 1
ATOM 592 O O . THR A 1 79 ? 5.949 11.449 -27.942 1.00 88.62 79 THR A O 1
ATOM 595 N N . LYS A 1 80 ? 4.257 9.953 -27.826 1.00 91.94 80 LYS A N 1
ATOM 596 C CA . LYS A 1 80 ? 5.011 8.735 -28.145 1.00 91.94 80 LYS A CA 1
ATOM 597 C C . LYS A 1 80 ? 6.133 8.450 -27.134 1.00 91.94 80 LYS A C 1
ATOM 599 O O . LYS A 1 80 ? 7.162 7.889 -27.507 1.00 91.94 80 LYS A O 1
ATOM 604 N N . LYS A 1 81 ? 5.934 8.839 -25.868 1.00 93.50 81 LYS A N 1
ATOM 605 C CA . LYS A 1 81 ? 6.893 8.663 -24.764 1.00 93.50 81 LYS A CA 1
ATOM 606 C C . LYS A 1 81 ? 6.460 7.581 -23.791 1.00 93.50 81 LYS A C 1
ATOM 608 O O . LYS A 1 81 ? 5.268 7.452 -23.510 1.00 93.50 81 LYS A O 1
ATOM 613 N N . HIS A 1 82 ? 7.452 6.899 -23.223 1.00 95.69 82 HIS A N 1
ATOM 614 C CA . HIS A 1 82 ? 7.280 6.051 -22.050 1.00 95.69 82 HIS A CA 1
ATOM 615 C C . HIS A 1 82 ? 7.805 6.767 -20.809 1.00 95.69 82 HIS A C 1
ATOM 617 O O . HIS A 1 82 ? 8.932 7.259 -20.807 1.00 95.69 82 HIS A O 1
ATOM 623 N N . LEU A 1 83 ? 6.996 6.807 -19.754 1.00 96.12 83 LEU A N 1
ATOM 624 C CA . LEU A 1 83 ? 7.372 7.357 -18.454 1.00 96.12 83 LEU A CA 1
ATOM 625 C C . LEU A 1 83 ? 7.139 6.325 -17.352 1.00 96.12 83 LEU A C 1
ATOM 627 O O . LEU A 1 83 ? 6.303 5.438 -17.498 1.00 96.12 83 LEU A O 1
ATOM 631 N N . TYR A 1 84 ? 7.855 6.462 -16.236 1.00 96.62 84 TYR A N 1
ATOM 632 C CA . TYR A 1 84 ? 7.827 5.492 -15.147 1.00 96.62 84 TYR A CA 1
ATOM 633 C C . TYR A 1 84 ? 7.751 6.182 -13.788 1.00 96.62 84 TYR A C 1
ATOM 635 O O . TYR A 1 84 ? 8.404 7.207 -13.561 1.00 96.62 84 TYR A O 1
ATOM 643 N N . ASN A 1 85 ? 6.947 5.621 -12.887 1.00 94.12 85 ASN A N 1
ATOM 644 C CA . ASN A 1 85 ? 6.754 6.138 -11.535 1.00 94.12 85 ASN A CA 1
ATOM 645 C C . ASN A 1 85 ? 6.296 5.033 -10.575 1.00 94.12 85 ASN A C 1
ATOM 647 O O . ASN A 1 85 ? 5.838 3.980 -11.017 1.00 94.12 85 ASN A O 1
ATOM 651 N N . THR A 1 86 ? 6.385 5.287 -9.269 1.00 92.44 86 THR A N 1
ATOM 652 C CA . THR A 1 86 ? 5.914 4.345 -8.242 1.00 92.44 86 THR A CA 1
ATOM 653 C C . THR A 1 86 ? 4.436 4.480 -7.901 1.00 92.44 86 THR A C 1
ATOM 655 O O . THR A 1 86 ? 3.822 3.566 -7.356 1.00 92.44 86 THR A O 1
ATOM 658 N N . SER A 1 87 ? 3.833 5.607 -8.264 1.00 88.81 87 SER A N 1
ATOM 659 C CA . SER A 1 87 ? 2.394 5.809 -8.167 1.00 88.81 87 SER A CA 1
ATOM 660 C C . SER A 1 87 ? 1.684 5.289 -9.416 1.00 88.81 87 SER A C 1
ATOM 662 O O . SER A 1 87 ? 2.159 5.547 -10.527 1.00 88.81 87 SER A O 1
ATOM 664 N N . PRO A 1 88 ? 0.524 4.624 -9.272 1.00 86.12 88 PRO A N 1
ATOM 665 C CA . PRO A 1 88 ? -0.293 4.203 -10.408 1.00 86.12 88 PRO A CA 1
ATOM 666 C C . PRO A 1 88 ? -1.032 5.379 -11.069 1.00 86.12 88 PRO A C 1
ATOM 668 O O . PRO A 1 88 ? -1.738 5.190 -12.055 1.00 86.12 88 PRO A O 1
ATOM 671 N N . LEU A 1 89 ? -0.924 6.599 -10.527 1.00 85.50 89 LEU A N 1
ATOM 672 C CA . LEU A 1 89 ? -1.680 7.757 -10.992 1.00 85.50 89 LEU A CA 1
ATOM 673 C C . LEU A 1 89 ? -0.925 8.512 -12.103 1.00 85.50 89 LEU A C 1
ATOM 675 O O . LEU A 1 89 ? 0.103 9.137 -11.824 1.00 85.50 89 LEU A O 1
ATOM 679 N N . PRO A 1 90 ? -1.463 8.591 -13.342 1.00 85.81 90 PRO A N 1
ATOM 680 C CA . PRO A 1 90 ? -0.848 9.373 -14.421 1.00 85.81 90 PRO A CA 1
ATOM 681 C C . PRO A 1 90 ? -0.700 10.867 -14.094 1.00 85.81 90 PRO A C 1
ATOM 683 O O . PRO A 1 90 ? 0.119 11.570 -14.688 1.00 85.81 90 PRO A O 1
ATOM 686 N N . SER A 1 91 ? -1.496 11.384 -13.151 1.00 85.06 91 SER A N 1
ATOM 687 C CA . SER A 1 91 ? -1.405 12.768 -12.678 1.00 85.06 91 SER A CA 1
ATOM 688 C C . SER A 1 91 ? -0.075 13.087 -11.996 1.00 85.06 91 SER A C 1
ATOM 690 O O . SER A 1 91 ? 0.321 14.251 -12.020 1.00 85.06 91 SER A O 1
ATOM 692 N N . GLU A 1 92 ? 0.603 12.080 -11.440 1.00 88.25 92 GLU A N 1
ATOM 693 C CA . GLU A 1 92 ? 1.866 12.207 -10.700 1.00 88.25 92 GLU A CA 1
ATOM 694 C C . GLU A 1 92 ? 3.113 11.991 -11.567 1.00 88.25 92 GLU A C 1
ATOM 696 O O . GLU A 1 92 ? 4.241 12.073 -11.076 1.00 88.25 92 GLU A O 1
ATOM 701 N N . LEU A 1 93 ? 2.934 11.736 -12.865 1.00 90.44 93 LEU A N 1
ATOM 702 C CA . LEU A 1 93 ? 4.043 11.694 -13.809 1.00 90.44 93 LEU A CA 1
ATOM 703 C C . LEU A 1 93 ? 4.712 13.071 -13.932 1.00 90.44 93 LEU A C 1
ATOM 705 O O . LEU A 1 93 ? 4.020 14.096 -13.882 1.00 90.44 93 LEU A O 1
ATOM 709 N N . PRO A 1 94 ? 6.042 13.118 -14.136 1.00 90.31 94 PRO A N 1
ATOM 710 C CA . PRO A 1 94 ? 6.726 14.367 -14.442 1.00 90.31 94 PRO A CA 1
ATOM 711 C C . PRO A 1 94 ? 6.215 14.951 -15.770 1.00 90.31 94 PRO A C 1
ATOM 713 O O . PRO A 1 94 ? 5.874 14.215 -16.698 1.00 90.31 94 PRO A O 1
ATOM 716 N N . LYS A 1 95 ? 6.132 16.283 -15.855 1.00 79.56 95 LYS A N 1
ATOM 717 C CA . LYS A 1 95 ? 5.580 17.016 -17.007 1.00 79.56 95 LYS A CA 1
ATOM 718 C C . LYS A 1 95 ? 6.430 18.247 -17.280 1.00 79.56 95 LYS A C 1
ATOM 720 O O . LYS A 1 95 ? 6.738 18.976 -16.344 1.00 79.56 95 LYS A O 1
ATOM 725 N N . SER A 1 96 ? 6.749 18.511 -18.547 1.00 76.00 96 SER A N 1
ATOM 726 C CA . SER A 1 96 ? 7.446 19.743 -18.939 1.00 76.00 96 SER A CA 1
ATOM 727 C C . SER A 1 96 ? 6.554 20.815 -19.569 1.00 76.00 96 SER A C 1
ATOM 729 O O . SER A 1 96 ? 7.014 21.929 -19.802 1.00 76.00 96 SER A O 1
ATOM 731 N N . TYR A 1 97 ? 5.273 20.519 -19.810 1.00 70.88 97 TYR A N 1
ATOM 732 C CA . TYR A 1 97 ? 4.310 21.457 -20.391 1.00 70.88 97 TYR A CA 1
ATOM 733 C C . TYR A 1 97 ? 2.969 21.450 -19.639 1.00 70.88 97 TYR A C 1
ATOM 735 O O . TYR A 1 97 ? 2.545 20.410 -19.123 1.00 70.88 97 TYR A O 1
ATOM 743 N N . PRO A 1 98 ? 2.269 22.600 -19.595 1.00 58.38 98 PRO A N 1
ATOM 744 C CA . PRO A 1 98 ? 0.906 22.679 -19.088 1.00 58.38 98 PRO A CA 1
ATOM 745 C C . PRO A 1 98 ? -0.068 22.069 -20.111 1.00 58.38 98 PRO A C 1
ATOM 747 O O . PRO A 1 98 ? -0.188 22.562 -21.229 1.00 58.38 98 PRO A O 1
ATOM 750 N N . GLY A 1 99 ? -0.763 20.984 -19.755 1.00 61.03 99 GLY A N 1
ATOM 751 C CA . GLY A 1 99 ? -1.769 20.354 -20.623 1.00 61.03 99 GLY A CA 1
ATOM 752 C C . GLY A 1 99 ? -2.002 18.865 -20.345 1.00 61.03 99 GLY A C 1
ATOM 753 O O . GLY A 1 99 ? -1.304 18.248 -19.539 1.00 61.03 99 GLY A O 1
ATOM 754 N N . LEU A 1 100 ? -3.005 18.283 -21.013 1.00 55.56 100 LEU A N 1
ATOM 755 C CA . LEU A 1 100 ? -3.333 16.856 -20.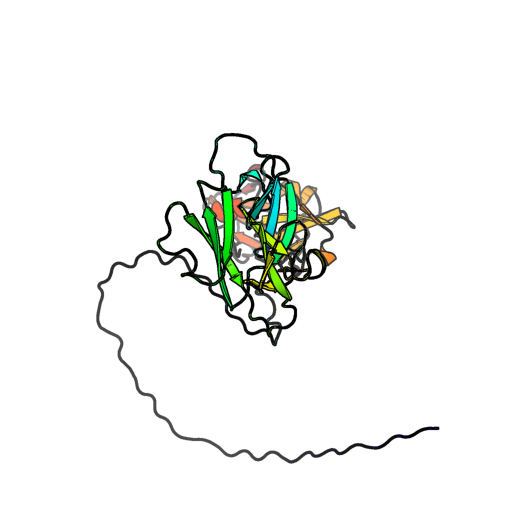929 1.00 55.56 100 LEU A CA 1
ATOM 756 C C . LEU A 1 100 ? -2.542 16.081 -21.990 1.00 55.56 100 LEU A C 1
ATOM 758 O O . LEU A 1 100 ? -2.936 16.024 -23.149 1.00 55.56 100 LEU A O 1
ATOM 762 N N . SER A 1 101 ? -1.429 15.465 -21.595 1.00 63.75 101 SER A N 1
ATOM 763 C CA . SER A 1 101 ? -0.656 14.558 -22.458 1.00 63.75 101 SER A CA 1
ATOM 764 C C . SER A 1 101 ? -1.217 13.137 -22.535 1.00 63.75 101 SER A C 1
ATOM 766 O O . SER A 1 101 ? -0.648 12.319 -23.248 1.00 63.75 101 SER A O 1
ATOM 768 N N . TYR A 1 102 ? -2.316 12.856 -21.822 1.00 81.56 102 TYR A N 1
ATOM 769 C CA . TYR A 1 102 ? -3.007 11.562 -21.742 1.00 81.56 102 TYR A CA 1
ATOM 770 C C . TYR A 1 102 ? -2.046 10.367 -21.720 1.00 81.56 102 TYR A C 1
ATOM 772 O O . TYR A 1 102 ? -1.809 9.708 -22.728 1.00 81.56 102 TYR A O 1
ATOM 780 N N . TYR A 1 103 ? -1.486 10.106 -20.542 1.00 88.56 103 TYR A N 1
ATOM 781 C CA . TYR A 1 103 ? -0.761 8.872 -20.278 1.00 88.56 103 TYR A CA 1
ATOM 782 C C . TYR A 1 103 ? -1.727 7.824 -19.741 1.00 88.56 103 TYR A C 1
ATOM 784 O O . TYR A 1 103 ? -2.496 8.107 -18.820 1.00 88.56 103 TYR A O 1
ATOM 792 N N . PHE A 1 104 ? -1.653 6.615 -20.282 1.00 88.88 104 PHE A N 1
ATOM 793 C CA . PHE A 1 104 ? -2.291 5.444 -19.698 1.00 88.88 104 PHE A CA 1
ATOM 794 C C . PHE A 1 104 ? -1.223 4.515 -19.130 1.00 88.88 104 PHE A C 1
ATOM 796 O O . PHE A 1 104 ? -0.098 4.460 -19.628 1.00 88.88 104 PHE A O 1
ATOM 803 N N . GLN A 1 105 ? -1.569 3.813 -18.055 1.00 89.69 105 GLN A N 1
ATOM 804 C CA . GLN A 1 105 ? -0.695 2.797 -17.486 1.00 89.69 105 GLN A CA 1
ATOM 805 C C . GLN A 1 105 ? -0.639 1.615 -18.455 1.00 89.69 105 GLN A C 1
ATOM 807 O O . GLN A 1 105 ? -1.664 0.999 -18.735 1.00 89.69 105 GLN A O 1
ATOM 812 N N . GLU A 1 106 ? 0.547 1.314 -18.975 1.00 92.69 106 GLU A N 1
ATOM 813 C CA . GLU A 1 106 ? 0.747 0.225 -19.937 1.00 92.69 106 GLU A CA 1
ATOM 814 C C . GLU A 1 106 ? 1.320 -1.036 -19.286 1.00 92.69 106 GLU A C 1
ATOM 816 O O . GLU A 1 106 ? 1.057 -2.135 -19.766 1.00 92.69 106 GLU A O 1
ATOM 821 N N . ARG A 1 107 ? 2.101 -0.906 -18.203 1.00 92.69 107 ARG A N 1
ATOM 822 C CA . ARG A 1 107 ? 2.790 -2.052 -17.592 1.00 92.69 107 ARG A CA 1
ATOM 823 C C . ARG A 1 107 ? 3.102 -1.852 -16.112 1.00 92.69 107 ARG A C 1
ATOM 825 O O . ARG A 1 107 ? 3.260 -0.729 -15.640 1.00 92.69 107 ARG A O 1
ATOM 832 N N . LEU A 1 108 ? 3.246 -2.966 -15.403 1.00 93.06 108 LEU A N 1
ATOM 833 C CA . LEU A 1 108 ? 3.910 -3.055 -14.103 1.00 93.06 108 LEU A CA 1
ATOM 834 C C . LEU A 1 108 ? 5.253 -3.755 -14.330 1.00 93.06 108 LEU A C 1
ATOM 836 O O . LEU A 1 108 ? 5.274 -4.882 -14.820 1.00 93.06 108 LEU A O 1
ATOM 840 N N . LEU A 1 109 ? 6.363 -3.094 -14.002 1.00 95.19 109 LEU A N 1
ATOM 841 C CA . LEU A 1 109 ? 7.693 -3.687 -14.151 1.00 95.19 109 LEU A CA 1
ATOM 842 C C . LEU A 1 109 ? 8.006 -4.670 -13.023 1.00 95.19 109 LEU A C 1
ATOM 844 O O . LEU A 1 109 ? 8.597 -5.710 -13.283 1.00 95.19 109 LEU A O 1
ATOM 848 N N . GLY A 1 110 ? 7.606 -4.355 -11.793 1.00 93.12 110 GLY A N 1
ATOM 849 C CA . GLY A 1 110 ? 7.901 -5.150 -10.599 1.00 93.12 110 GLY A CA 1
ATOM 850 C C . GLY A 1 110 ? 8.026 -4.262 -9.366 1.00 93.12 110 GLY A C 1
ATOM 851 O O . GLY A 1 110 ? 7.705 -3.075 -9.428 1.00 93.12 110 GLY A O 1
ATOM 852 N N . SER A 1 111 ? 8.497 -4.833 -8.262 1.00 93.38 111 SER A N 1
ATOM 853 C CA . SER A 1 111 ? 8.778 -4.134 -7.007 1.00 93.38 111 SER A CA 1
ATOM 854 C C . SER A 1 111 ? 10.246 -3.730 -6.897 1.00 93.38 111 SER A C 1
ATOM 856 O O . SER A 1 111 ? 11.137 -4.516 -7.222 1.00 93.38 111 SER A O 1
ATOM 858 N N . ALA A 1 112 ? 10.479 -2.507 -6.422 1.00 94.94 112 ALA A N 1
ATOM 859 C CA . ALA A 1 112 ? 11.787 -1.911 -6.177 1.00 94.94 112 ALA A CA 1
ATOM 860 C C . ALA A 1 112 ? 12.079 -1.768 -4.670 1.00 94.94 112 ALA A C 1
ATOM 862 O O . ALA A 1 112 ? 12.358 -0.668 -4.185 1.00 94.94 112 ALA A O 1
ATOM 863 N N . ASP A 1 113 ? 12.002 -2.882 -3.940 1.00 92.62 113 ASP A N 1
ATOM 864 C CA . ASP A 1 113 ? 12.291 -2.978 -2.499 1.00 92.62 113 ASP A CA 1
ATOM 865 C C . ASP A 1 113 ? 13.453 -3.938 -2.188 1.00 92.62 113 ASP A C 1
ATOM 867 O O . ASP A 1 113 ? 13.501 -4.575 -1.132 1.00 92.62 113 ASP A O 1
ATOM 871 N N . GLY A 1 114 ? 14.391 -4.085 -3.124 1.00 92.25 114 GLY A N 1
ATOM 872 C CA . GLY A 1 114 ? 15.516 -5.003 -2.973 1.00 92.25 114 GLY A CA 1
ATOM 873 C C . GLY A 1 114 ? 16.667 -4.444 -2.129 1.00 92.25 114 GLY A C 1
ATOM 874 O O . GLY A 1 114 ? 16.714 -3.251 -1.830 1.00 92.25 114 GLY A O 1
ATOM 875 N N . PRO A 1 115 ? 17.635 -5.285 -1.734 1.00 93.56 115 PRO A N 1
ATOM 876 C CA . PRO A 1 115 ? 18.817 -4.853 -0.983 1.00 93.56 115 PRO A CA 1
ATOM 877 C C . PRO A 1 115 ? 19.930 -4.257 -1.868 1.00 93.56 115 PRO A C 1
ATOM 879 O O . PRO A 1 115 ? 20.984 -3.885 -1.350 1.00 93.56 115 PRO A O 1
ATOM 882 N N . GLY A 1 116 ? 19.730 -4.207 -3.186 1.00 94.81 116 GLY A N 1
ATOM 883 C CA . GLY A 1 116 ? 20.688 -3.721 -4.171 1.00 94.81 116 GLY A CA 1
ATOM 884 C C . GLY A 1 116 ? 20.713 -2.192 -4.323 1.00 94.81 116 GLY A C 1
ATOM 885 O O . GLY A 1 116 ? 20.148 -1.449 -3.515 1.00 94.81 116 GLY A O 1
ATOM 886 N N . PRO A 1 117 ? 21.395 -1.685 -5.366 1.00 96.62 117 PRO A N 1
ATOM 887 C CA . PRO A 1 117 ? 21.546 -0.251 -5.607 1.00 96.62 117 PRO A CA 1
ATOM 888 C C . PRO A 1 117 ? 20.221 0.504 -5.783 1.00 96.62 117 PRO A C 1
ATOM 890 O O . PRO A 1 117 ? 19.246 -0.039 -6.311 1.00 96.62 117 PRO A O 1
ATOM 893 N N . VAL A 1 118 ? 20.214 1.788 -5.410 1.00 97.25 118 VAL A N 1
ATOM 894 C CA . VAL A 1 118 ? 19.074 2.701 -5.607 1.00 97.25 118 VAL A CA 1
ATOM 895 C C . VAL A 1 118 ? 18.775 2.862 -7.097 1.00 97.25 118 VAL A C 1
ATOM 897 O O . VAL A 1 118 ? 19.663 3.195 -7.879 1.00 97.25 118 VAL A O 1
ATOM 900 N N . ILE A 1 119 ? 17.513 2.679 -7.480 1.00 98.25 119 ILE A N 1
ATOM 901 C CA . ILE A 1 119 ? 17.014 2.988 -8.819 1.00 98.25 119 ILE A CA 1
ATOM 902 C C . ILE A 1 119 ? 16.637 4.466 -8.847 1.00 98.25 119 ILE A C 1
ATOM 904 O O . ILE A 1 119 ? 15.757 4.928 -8.117 1.00 98.25 119 ILE A O 1
ATOM 908 N N . THR A 1 120 ? 17.301 5.212 -9.720 1.00 96.81 120 THR A N 1
ATOM 909 C CA . THR A 1 120 ? 17.083 6.645 -9.909 1.00 96.81 120 THR A CA 1
ATOM 910 C C . THR A 1 120 ? 16.354 6.899 -11.220 1.00 96.81 120 THR A C 1
ATOM 912 O O . THR A 1 120 ? 16.685 6.321 -12.254 1.00 96.81 120 THR A O 1
ATOM 915 N N . ARG A 1 121 ? 15.350 7.773 -11.169 1.00 96.06 121 ARG A N 1
ATOM 916 C CA . ARG A 1 121 ? 14.560 8.250 -12.302 1.00 96.06 121 ARG A CA 1
ATOM 917 C C . ARG A 1 121 ? 14.990 9.651 -12.676 1.00 96.06 121 ARG A C 1
ATOM 919 O O . ARG A 1 121 ? 14.772 10.593 -11.915 1.00 96.06 121 ARG A O 1
ATOM 926 N N . TRP A 1 122 ? 15.497 9.796 -13.883 1.00 97.00 122 TRP A N 1
ATOM 927 C CA . TRP A 1 122 ? 15.908 11.064 -14.458 1.00 97.00 122 TRP A CA 1
ATOM 928 C C . TRP A 1 122 ? 14.931 11.443 -15.555 1.00 97.00 122 TRP A C 1
ATOM 930 O O . TRP A 1 122 ? 14.751 10.692 -16.505 1.00 97.00 122 TRP A O 1
ATOM 940 N N . PHE A 1 123 ? 14.278 12.590 -15.411 1.00 96.31 123 PHE A N 1
ATOM 941 C CA . PHE A 1 123 ? 13.351 13.109 -16.411 1.00 96.31 123 PHE A CA 1
ATOM 942 C C . PHE A 1 123 ? 13.975 14.299 -17.132 1.00 96.31 123 PHE A C 1
ATOM 944 O O . PHE A 1 123 ? 14.375 15.260 -16.479 1.00 96.31 123 PHE A O 1
ATOM 951 N N . HIS A 1 124 ? 14.056 14.244 -18.459 1.00 95.12 124 HIS A N 1
ATOM 952 C CA . HIS A 1 124 ? 14.601 15.337 -19.250 1.00 95.12 124 HIS A CA 1
ATOM 953 C C . HIS A 1 124 ? 13.494 16.331 -19.623 1.00 95.12 124 HIS A C 1
ATOM 955 O O . HIS A 1 124 ? 12.620 16.029 -20.435 1.00 95.12 124 HIS A O 1
ATOM 961 N N . THR A 1 125 ? 13.568 17.566 -19.128 1.00 92.69 125 THR A N 1
ATOM 962 C CA . THR A 1 125 ? 12.498 18.569 -19.298 1.00 92.69 125 THR A CA 1
ATOM 963 C C . THR A 1 125 ? 12.321 19.039 -20.748 1.00 92.69 125 THR A C 1
ATOM 965 O O . THR A 1 125 ? 11.202 19.289 -21.188 1.00 92.69 125 THR A O 1
ATOM 968 N N . GLY A 1 126 ? 13.399 19.096 -21.536 1.00 90.44 126 GLY A N 1
ATOM 969 C CA . GLY A 1 126 ? 13.331 19.426 -22.969 1.00 90.44 126 GLY A CA 1
ATOM 970 C C . GLY A 1 126 ? 12.733 18.321 -23.857 1.00 90.44 126 GLY A C 1
ATOM 971 O O . GLY A 1 126 ? 11.784 18.563 -24.596 1.00 90.44 126 GLY A O 1
ATOM 972 N N . SER A 1 127 ? 13.278 17.100 -23.806 1.00 91.44 127 SER A N 1
ATOM 973 C CA . SER A 1 127 ? 12.871 15.997 -24.687 1.00 91.44 127 SER A CA 1
ATOM 974 C C . SER A 1 127 ? 11.684 15.180 -24.172 1.00 91.44 127 SER A C 1
ATOM 976 O O . SER A 1 127 ? 11.101 14.437 -24.962 1.00 91.44 127 SER A O 1
ATOM 978 N N . ASN A 1 128 ? 11.321 15.303 -22.890 1.00 91.81 128 ASN A N 1
ATOM 979 C CA . ASN A 1 128 ? 10.396 14.410 -22.178 1.00 91.81 128 ASN A CA 1
ATOM 980 C C . ASN A 1 128 ? 10.829 12.937 -22.171 1.00 91.81 128 ASN A C 1
ATOM 982 O O . ASN A 1 128 ? 9.987 12.044 -22.101 1.00 91.81 128 ASN A O 1
ATOM 986 N N . ASP A 1 129 ? 12.129 12.681 -22.285 1.00 95.56 129 ASP A N 1
ATOM 987 C CA . ASP A 1 129 ? 12.685 11.352 -22.052 1.00 95.56 129 ASP A CA 1
ATOM 988 C C . ASP A 1 129 ? 12.761 11.057 -20.548 1.00 95.56 129 ASP A C 1
ATOM 990 O O . ASP A 1 129 ? 12.860 11.973 -19.723 1.00 95.56 129 ASP A O 1
ATOM 994 N N . LEU A 1 130 ? 12.730 9.777 -20.190 1.00 96.50 130 LEU A N 1
ATOM 995 C CA . LEU A 1 130 ? 12.881 9.323 -18.819 1.00 96.50 130 LEU A CA 1
ATOM 996 C C . LEU A 1 130 ? 13.801 8.110 -18.757 1.00 96.50 130 LEU A C 1
ATOM 998 O O . LEU A 1 130 ? 13.501 7.060 -19.316 1.00 96.50 130 LEU A O 1
ATOM 1002 N N . VAL A 1 131 ? 14.890 8.255 -18.008 1.00 98.12 131 VAL A N 1
ATOM 1003 C CA . VAL A 1 131 ? 15.886 7.207 -17.787 1.00 98.12 131 VAL A CA 1
ATOM 1004 C C . VAL A 1 131 ? 15.765 6.684 -16.365 1.00 98.12 131 VAL A C 1
ATOM 1006 O O . VAL A 1 131 ? 15.832 7.441 -15.395 1.00 98.12 131 VAL A O 1
ATOM 1009 N N . LEU A 1 132 ? 15.602 5.373 -16.246 1.00 98.31 132 LEU A N 1
ATOM 1010 C CA . LEU A 1 132 ? 15.803 4.614 -15.021 1.00 98.31 132 LEU A CA 1
ATOM 1011 C C . LEU A 1 132 ? 17.203 4.000 -15.019 1.00 98.31 132 LEU A C 1
ATOM 1013 O O . LEU A 1 132 ? 17.585 3.305 -15.966 1.00 98.31 132 LEU A O 1
ATOM 1017 N N . THR A 1 133 ? 17.953 4.235 -13.946 1.00 97.75 133 THR A N 1
ATOM 1018 C CA . THR A 1 133 ? 19.312 3.709 -13.797 1.00 97.75 133 THR A CA 1
ATOM 1019 C C . THR A 1 133 ? 19.713 3.528 -12.342 1.00 97.75 133 THR A C 1
ATOM 1021 O O . THR A 1 133 ? 19.311 4.299 -11.467 1.00 97.75 133 THR A O 1
ATOM 1024 N N . THR A 1 134 ? 20.534 2.513 -12.094 1.00 97.56 134 THR A N 1
ATOM 1025 C CA . THR A 1 134 ? 21.224 2.286 -10.818 1.00 97.56 134 THR A CA 1
ATOM 1026 C C . THR A 1 134 ? 22.614 2.918 -10.782 1.00 97.56 134 THR A C 1
ATOM 1028 O O . THR A 1 134 ? 23.224 2.988 -9.717 1.00 97.56 134 THR A O 1
ATOM 1031 N N . ASN A 1 135 ? 23.118 3.416 -11.918 1.00 95.75 135 ASN A N 1
ATOM 1032 C CA . ASN A 1 135 ? 24.376 4.148 -11.978 1.00 95.75 135 ASN A CA 1
ATOM 1033 C C . ASN A 1 135 ? 24.138 5.620 -11.589 1.00 95.75 135 ASN A C 1
ATOM 1035 O O . ASN A 1 135 ? 23.574 6.378 -12.383 1.00 95.75 135 ASN A O 1
ATOM 1039 N N . PRO A 1 136 ? 24.604 6.079 -10.412 1.00 85.75 136 PRO A N 1
ATOM 1040 C CA . PRO A 1 136 ? 24.352 7.445 -9.952 1.00 85.75 136 PRO A CA 1
ATOM 1041 C C . PRO A 1 136 ? 25.020 8.517 -10.825 1.00 85.75 136 PRO A C 1
ATOM 1043 O O . PRO A 1 136 ? 24.642 9.685 -10.730 1.00 85.75 136 PRO A O 1
ATOM 1046 N N . ASN A 1 137 ? 25.990 8.132 -11.660 1.00 89.31 137 ASN A N 1
ATOM 1047 C CA . ASN A 1 137 ? 26.808 9.042 -12.454 1.00 89.31 137 ASN A CA 1
ATOM 1048 C C . ASN A 1 137 ? 26.399 9.114 -13.933 1.00 89.31 137 ASN A C 1
ATOM 1050 O O . ASN A 1 137 ? 26.955 9.940 -14.647 1.00 89.31 137 ASN A O 1
ATOM 1054 N N . GLU A 1 138 ? 25.450 8.295 -14.408 1.00 93.50 138 GLU A N 1
ATOM 1055 C CA . GLU A 1 138 ? 25.110 8.208 -15.845 1.00 93.50 138 GLU A CA 1
ATOM 1056 C C . GLU A 1 138 ? 24.696 9.562 -16.441 1.00 93.50 138 GLU A C 1
ATOM 1058 O O . GLU A 1 138 ? 25.118 9.925 -17.538 1.00 93.50 138 GLU A O 1
ATOM 1063 N N . LEU A 1 139 ? 23.913 10.335 -15.687 1.00 93.25 139 LEU A N 1
ATOM 1064 C CA . LEU A 1 139 ? 23.386 11.639 -16.103 1.00 93.25 139 LEU A CA 1
ATOM 1065 C C . LEU A 1 139 ? 23.822 12.777 -15.169 1.00 93.25 139 LEU A C 1
ATOM 1067 O O . LEU A 1 139 ? 23.348 13.909 -15.284 1.00 93.25 139 LEU A O 1
ATOM 1071 N N . ALA A 1 140 ? 24.732 12.498 -14.232 1.00 88.19 140 ALA A N 1
ATOM 1072 C CA . ALA A 1 140 ? 25.188 13.485 -13.264 1.00 88.19 140 ALA A CA 1
ATOM 1073 C C . ALA A 1 140 ? 25.888 14.662 -13.963 1.00 88.19 140 ALA A C 1
ATOM 1075 O O . ALA A 1 140 ? 26.754 14.477 -14.815 1.00 88.19 140 ALA A O 1
ATOM 1076 N N . GLY A 1 141 ? 25.502 15.886 -13.599 1.00 88.31 141 GLY A N 1
ATOM 1077 C CA . GLY A 1 141 ? 26.063 17.114 -14.174 1.00 88.31 141 GLY A CA 1
ATOM 1078 C C . GLY A 1 141 ? 25.523 17.489 -15.559 1.00 88.31 141 GLY A C 1
ATOM 1079 O O . GLY A 1 141 ? 25.846 18.571 -16.048 1.00 88.31 141 GLY A O 1
ATOM 1080 N N . GLN A 1 142 ? 24.676 16.662 -16.180 1.00 91.75 142 GLN A N 1
ATOM 1081 C CA . GLN A 1 142 ? 23.999 17.030 -17.422 1.00 91.75 142 GLN A CA 1
ATOM 1082 C C . GLN A 1 142 ? 22.842 18.002 -17.147 1.00 91.75 142 GLN A C 1
ATOM 1084 O O . GLN A 1 142 ? 22.097 17.859 -16.177 1.00 91.75 142 GLN A O 1
ATOM 1089 N N . SER A 1 143 ? 22.673 19.007 -18.010 1.00 92.50 143 SER A N 1
ATOM 1090 C CA . SER A 1 143 ? 21.590 19.990 -17.887 1.00 92.50 143 SER A CA 1
ATOM 1091 C C . SER A 1 143 ? 20.219 19.383 -18.210 1.00 92.50 143 SER A C 1
ATOM 1093 O O . SER A 1 143 ? 20.125 18.422 -18.964 1.00 92.50 143 SER A O 1
ATOM 1095 N N . ASN A 1 144 ? 19.149 19.998 -17.693 1.00 93.25 144 ASN A N 1
ATOM 1096 C CA . ASN A 1 144 ? 17.743 19.661 -17.978 1.00 93.25 144 ASN A CA 1
ATOM 1097 C C . ASN A 1 144 ? 17.249 18.293 -17.485 1.00 93.25 144 ASN A C 1
ATOM 1099 O O . ASN A 1 144 ? 16.138 17.903 -17.843 1.00 93.25 144 ASN A O 1
ATOM 1103 N N . TRP A 1 145 ? 18.017 17.593 -16.650 1.00 94.88 145 TRP A N 1
ATOM 1104 C CA . TRP A 1 145 ? 17.588 16.338 -16.045 1.00 94.88 145 TRP A CA 1
ATOM 1105 C C . TRP A 1 145 ? 17.154 16.506 -14.587 1.00 94.88 145 TRP A C 1
ATOM 1107 O O . TRP A 1 145 ? 17.904 16.990 -13.741 1.00 94.88 145 TRP A O 1
ATOM 1117 N N . GLU A 1 146 ? 15.951 16.033 -14.277 1.00 93.94 146 GLU A N 1
ATOM 1118 C CA . GLU A 1 146 ? 15.377 16.030 -12.933 1.00 93.94 146 GLU A CA 1
ATOM 1119 C C . GLU A 1 146 ? 15.415 14.628 -12.319 1.00 93.94 146 GLU A C 1
ATOM 1121 O O . GLU A 1 146 ? 14.635 13.739 -12.692 1.00 93.94 146 GLU A O 1
ATOM 1126 N N . LYS A 1 147 ? 16.305 14.446 -11.341 1.00 94.31 147 LYS A N 1
ATOM 1127 C CA . LYS A 1 147 ? 16.485 13.194 -10.600 1.00 94.31 147 LYS A CA 1
ATOM 1128 C C . LYS A 1 147 ? 15.429 13.013 -9.504 1.00 94.31 147 LYS A C 1
ATOM 1130 O O . LYS A 1 147 ? 15.146 13.942 -8.748 1.00 94.31 147 LYS A O 1
ATOM 1135 N N . ARG A 1 148 ? 14.926 11.786 -9.349 1.00 94.56 148 ARG A N 1
ATOM 1136 C CA . ARG A 1 148 ? 14.271 11.278 -8.132 1.00 94.56 148 ARG A CA 1
ATOM 1137 C C . ARG A 1 148 ? 14.665 9.834 -7.856 1.00 94.56 148 ARG A C 1
ATOM 1139 O O . ARG A 1 148 ? 14.978 9.099 -8.786 1.00 94.56 148 ARG A O 1
ATOM 1146 N N . ASP A 1 149 ? 14.591 9.427 -6.600 1.00 95.25 149 ASP A N 1
ATOM 1147 C CA . ASP A 1 149 ? 14.773 8.032 -6.209 1.00 95.25 149 ASP A CA 1
ATOM 1148 C C . ASP A 1 149 ? 13.419 7.310 -6.311 1.00 95.25 149 ASP A C 1
ATOM 1150 O O . ASP A 1 149 ? 12.400 7.850 -5.875 1.00 95.25 149 ASP A O 1
ATOM 1154 N N . LEU A 1 150 ? 13.395 6.121 -6.922 1.00 93.62 150 LEU A N 1
ATOM 1155 C CA . LEU A 1 150 ? 12.188 5.290 -7.067 1.00 93.62 150 LEU A CA 1
ATOM 1156 C C . LEU A 1 150 ? 12.206 4.037 -6.187 1.00 93.62 150 LEU A C 1
ATOM 1158 O O . LEU A 1 150 ? 11.229 3.299 -6.171 1.00 93.62 150 LEU A O 1
ATOM 1162 N N . GLY A 1 151 ? 13.295 3.769 -5.471 1.00 94.50 151 GLY A N 1
ATOM 1163 C CA . GLY A 1 151 ? 13.449 2.551 -4.678 1.00 94.50 151 GLY A CA 1
ATOM 1164 C C . GLY A 1 151 ? 14.825 1.936 -4.829 1.00 94.50 151 GLY A C 1
ATOM 1165 O O . GLY A 1 151 ? 15.761 2.592 -5.285 1.00 94.50 151 GLY A O 1
ATOM 1166 N N . THR A 1 152 ? 14.935 0.664 -4.477 1.00 96.19 152 THR A N 1
ATOM 1167 C CA . THR A 1 152 ? 16.167 -0.119 -4.555 1.00 96.19 152 THR A CA 1
ATOM 1168 C C . THR A 1 152 ? 15.951 -1.379 -5.385 1.00 96.19 152 THR A C 1
ATOM 1170 O O . THR A 1 152 ? 14.929 -2.056 -5.302 1.00 96.19 152 THR A O 1
ATOM 1173 N N . SER A 1 153 ? 16.921 -1.677 -6.241 1.00 97.12 153 SER A N 1
ATOM 1174 C CA . SER A 1 153 ? 16.930 -2.889 -7.064 1.00 97.12 153 SER A CA 1
ATOM 1175 C C . SER A 1 153 ? 17.254 -4.131 -6.233 1.00 97.12 153 SER A C 1
ATOM 11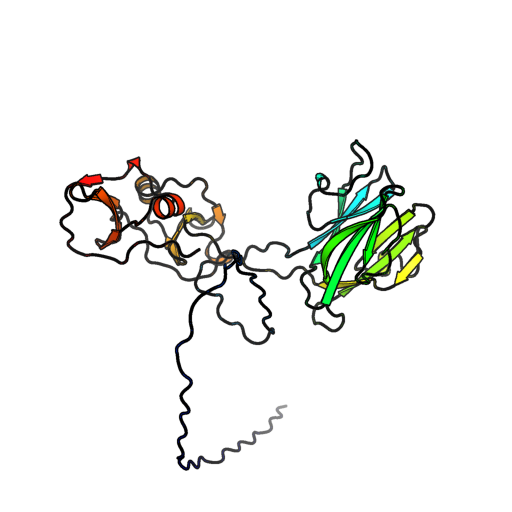77 O O . SER A 1 153 ? 17.716 -4.031 -5.099 1.00 97.12 153 SER A O 1
ATOM 1179 N N . TYR A 1 154 ? 17.028 -5.311 -6.801 1.00 96.06 154 TYR A N 1
ATOM 1180 C CA . TYR A 1 154 ? 17.517 -6.575 -6.250 1.00 96.06 154 TYR A CA 1
ATOM 1181 C C . TYR A 1 154 ? 18.882 -6.936 -6.840 1.00 96.06 154 TYR A C 1
ATOM 1183 O O . TYR A 1 154 ? 19.247 -6.453 -7.917 1.00 96.06 154 TYR A O 1
ATOM 1191 N N . ASN A 1 155 ? 19.630 -7.805 -6.158 1.00 95.44 155 ASN A N 1
ATOM 1192 C CA . ASN A 1 155 ? 20.775 -8.451 -6.794 1.00 95.44 155 ASN A CA 1
ATOM 1193 C C . ASN A 1 155 ? 20.266 -9.542 -7.749 1.00 95.44 155 ASN A C 1
ATOM 1195 O O . ASN A 1 155 ? 19.276 -10.214 -7.460 1.00 95.44 155 ASN A O 1
ATOM 1199 N N . GLY A 1 156 ? 20.909 -9.696 -8.909 1.00 92.75 156 GLY A N 1
ATOM 1200 C CA . GLY A 1 156 ? 20.424 -10.596 -9.966 1.00 92.75 156 GLY A CA 1
ATOM 1201 C C . GLY A 1 156 ? 20.573 -12.091 -9.670 1.00 92.75 156 GLY A C 1
ATOM 1202 O O . GLY A 1 156 ? 20.060 -12.914 -10.422 1.00 92.75 156 GLY A O 1
ATOM 1203 N N . ASP A 1 157 ? 21.283 -12.446 -8.603 1.00 92.38 157 ASP A N 1
ATOM 1204 C CA . ASP A 1 157 ? 21.452 -13.807 -8.092 1.00 92.38 157 ASP A CA 1
ATOM 1205 C C . ASP A 1 157 ? 20.395 -14.190 -7.042 1.00 92.38 157 ASP A C 1
ATOM 1207 O O . ASP A 1 157 ? 20.337 -15.342 -6.609 1.00 92.38 157 ASP A O 1
ATOM 1211 N N . GLU A 1 158 ? 19.524 -13.260 -6.645 1.00 90.94 158 GLU A N 1
ATOM 1212 C CA . GLU A 1 158 ? 18.497 -13.548 -5.653 1.00 90.94 158 GLU A CA 1
ATOM 1213 C C . GLU A 1 158 ? 17.345 -14.398 -6.212 1.00 90.94 158 GLU A C 1
ATOM 1215 O O . GLU A 1 158 ? 16.821 -14.096 -7.294 1.00 90.94 158 GLU A O 1
ATOM 1220 N N . PRO A 1 159 ? 16.840 -15.384 -5.442 1.00 90.88 159 PRO A N 1
ATOM 1221 C CA . PRO A 1 159 ? 15.647 -16.141 -5.808 1.00 90.88 159 PRO A CA 1
ATOM 1222 C C . PRO A 1 159 ? 14.449 -15.229 -6.090 1.00 90.88 159 PRO A C 1
ATOM 1224 O O . PRO A 1 159 ? 14.164 -14.304 -5.323 1.00 90.88 159 PRO A O 1
ATOM 1227 N N . GLY A 1 160 ? 13.755 -15.494 -7.198 1.00 90.00 160 GLY A N 1
ATOM 1228 C CA . GLY A 1 160 ? 12.583 -14.733 -7.641 1.00 90.00 160 GLY A CA 1
ATOM 1229 C C . GLY A 1 160 ? 12.896 -13.393 -8.315 1.00 90.00 160 GLY A C 1
ATOM 1230 O O . GLY A 1 160 ? 11.969 -12.737 -8.786 1.00 90.00 160 GLY A O 1
ATOM 1231 N N . SER A 1 161 ? 14.168 -12.979 -8.384 1.00 95.44 161 SER A N 1
ATOM 1232 C CA . SER A 1 161 ? 14.556 -11.786 -9.142 1.00 95.44 161 SER A CA 1
ATOM 1233 C C . SER A 1 161 ? 14.520 -12.036 -10.649 1.00 95.44 161 SER A C 1
ATOM 1235 O O . SER A 1 161 ? 14.752 -13.147 -11.130 1.00 95.44 161 SER A O 1
ATOM 1237 N N . PHE A 1 162 ? 14.214 -10.985 -11.404 1.00 97.44 162 PHE A N 1
ATOM 1238 C CA . PHE A 1 162 ? 14.230 -10.991 -12.860 1.00 97.44 162 PHE A CA 1
ATOM 1239 C C . PHE A 1 162 ? 14.811 -9.685 -13.415 1.00 97.44 162 PHE A C 1
ATOM 1241 O O . PHE A 1 162 ? 14.678 -8.623 -12.795 1.00 97.44 162 PHE A O 1
ATOM 1248 N N . PRO A 1 163 ? 15.476 -9.745 -14.581 1.00 98.25 163 PRO A N 1
ATOM 1249 C CA . PRO A 1 163 ? 16.081 -8.576 -15.199 1.00 98.25 163 PRO A CA 1
ATOM 1250 C C . PRO A 1 163 ? 15.029 -7.641 -15.798 1.00 98.25 163 PRO A C 1
ATOM 1252 O O . PRO A 1 163 ? 14.024 -8.078 -16.358 1.00 98.25 163 PRO A O 1
ATOM 1255 N N . ILE A 1 164 ? 15.320 -6.344 -15.751 1.00 98.62 164 ILE A N 1
ATOM 1256 C CA . ILE A 1 164 ? 14.634 -5.317 -16.528 1.00 98.62 164 ILE A CA 1
ATOM 1257 C C . ILE A 1 164 ? 15.556 -4.873 -17.659 1.00 98.62 164 ILE A C 1
ATOM 1259 O O . ILE A 1 164 ? 16.625 -4.299 -17.438 1.00 98.62 164 ILE A O 1
ATOM 1263 N N . TYR A 1 165 ? 15.122 -5.145 -18.880 1.00 98.62 165 TYR A N 1
ATOM 1264 C CA . TYR A 1 165 ? 15.812 -4.810 -20.115 1.00 98.62 165 TYR A CA 1
ATOM 1265 C C . TYR A 1 165 ? 15.517 -3.367 -20.511 1.00 98.62 165 TYR A C 1
ATOM 1267 O O . TYR A 1 165 ? 14.358 -2.948 -20.503 1.00 98.62 165 TYR A O 1
ATOM 1275 N N . ARG A 1 166 ? 16.563 -2.622 -20.871 1.00 98.62 166 ARG A N 1
ATOM 1276 C CA . ARG A 1 166 ? 16.486 -1.235 -21.332 1.00 98.62 166 ARG A CA 1
ATOM 1277 C C . ARG A 1 166 ? 16.685 -1.162 -22.836 1.00 98.62 166 ARG A C 1
ATOM 1279 O O . ARG A 1 166 ? 17.573 -1.809 -23.392 1.00 98.62 166 ARG A O 1
ATOM 1286 N N . TYR A 1 167 ? 15.871 -0.333 -23.468 1.00 98.75 167 TYR A N 1
ATOM 1287 C CA . TYR A 1 167 ? 15.960 -0.023 -24.882 1.00 98.75 167 TYR A CA 1
ATOM 1288 C C . TYR A 1 167 ? 15.843 1.479 -25.105 1.00 98.75 167 TYR A C 1
ATOM 1290 O O . TYR A 1 167 ? 15.121 2.159 -24.374 1.00 98.75 167 TYR A O 1
ATOM 1298 N N . PHE A 1 168 ? 16.472 1.982 -26.161 1.00 98.44 168 PHE A N 1
ATOM 1299 C CA . PHE A 1 168 ? 16.383 3.387 -26.544 1.00 98.44 168 PHE A CA 1
ATOM 1300 C C . PHE A 1 168 ? 15.895 3.545 -27.980 1.00 98.44 168 PHE A C 1
ATOM 1302 O O . PHE A 1 168 ? 16.394 2.887 -28.892 1.00 98.44 168 PHE A O 1
ATOM 1309 N N . ASN A 1 169 ? 14.928 4.441 -28.189 1.00 98.06 169 ASN A N 1
ATOM 1310 C CA . ASN A 1 169 ? 14.496 4.850 -29.521 1.00 98.06 169 ASN A CA 1
ATOM 1311 C C . ASN A 1 169 ? 15.032 6.248 -29.849 1.00 98.06 169 ASN A C 1
ATOM 1313 O O . ASN A 1 169 ? 14.583 7.254 -29.288 1.00 98.06 169 ASN A O 1
ATOM 1317 N N . GLY A 1 170 ? 15.984 6.301 -30.784 1.00 95.62 170 GLY A N 1
ATOM 1318 C CA . GLY A 1 170 ? 16.689 7.524 -31.165 1.00 95.62 170 GLY A CA 1
ATOM 1319 C C . GLY A 1 170 ? 15.824 8.566 -31.874 1.00 95.62 170 GLY A C 1
ATOM 1320 O O . GLY A 1 170 ? 16.080 9.761 -31.700 1.00 95.62 170 GLY A O 1
ATOM 1321 N N . ASP A 1 171 ? 14.794 8.137 -32.606 1.00 94.69 171 ASP A N 1
ATOM 1322 C CA . ASP A 1 171 ? 13.879 9.023 -33.335 1.00 94.69 171 ASP A CA 1
ATOM 1323 C C . ASP A 1 171 ? 12.861 9.649 -32.383 1.00 94.69 171 ASP A C 1
ATOM 1325 O O . ASP A 1 171 ? 12.642 10.860 -32.373 1.00 94.69 171 ASP A O 1
ATOM 1329 N N . LYS A 1 172 ? 12.275 8.817 -31.516 1.00 94.25 172 LYS A N 1
ATOM 1330 C CA . LYS A 1 172 ? 11.278 9.240 -30.530 1.00 94.25 172 LYS A CA 1
ATOM 1331 C C . LYS A 1 172 ? 11.903 9.883 -29.299 1.00 94.25 172 LYS A C 1
ATOM 1333 O O . LYS A 1 172 ? 11.166 10.500 -28.539 1.00 94.25 172 LYS A O 1
ATOM 1338 N N . LYS A 1 173 ? 13.218 9.760 -29.072 1.00 94.31 173 LYS A N 1
ATOM 1339 C CA . LYS A 1 173 ? 13.922 10.210 -27.852 1.00 94.31 173 LYS A CA 1
ATOM 1340 C C . LYS A 1 173 ? 13.240 9.691 -26.581 1.00 94.31 173 LYS A C 1
ATOM 1342 O O . LYS A 1 173 ? 12.775 10.484 -25.763 1.00 94.31 173 LYS A O 1
ATOM 1347 N N . THR A 1 174 ? 13.073 8.376 -26.481 1.00 96.88 174 THR A N 1
ATOM 1348 C CA . THR A 1 174 ? 12.435 7.737 -25.322 1.00 96.88 174 THR A CA 1
ATOM 1349 C C . THR A 1 174 ? 13.137 6.435 -24.981 1.00 96.88 174 THR A C 1
ATOM 1351 O O . THR A 1 174 ? 13.422 5.631 -25.875 1.00 96.88 174 THR A O 1
ATOM 1354 N N . HIS A 1 175 ? 13.359 6.212 -23.691 1.00 98.19 175 HIS A N 1
ATOM 1355 C CA . HIS A 1 175 ? 13.741 4.904 -23.177 1.00 98.19 175 HIS A CA 1
ATOM 1356 C C . HIS A 1 175 ? 12.515 4.040 -22.913 1.00 98.19 175 HIS A C 1
ATOM 1358 O O . HIS A 1 175 ? 11.424 4.529 -22.612 1.00 98.19 175 HIS A O 1
ATOM 1364 N N . PHE A 1 176 ? 12.709 2.738 -23.039 1.00 98.31 176 PHE A N 1
ATOM 1365 C CA . PHE A 1 176 ? 11.707 1.714 -22.834 1.00 98.31 176 PHE A CA 1
ATOM 1366 C C . PHE A 1 176 ? 12.268 0.608 -21.952 1.00 98.31 176 PHE A C 1
ATOM 1368 O O . PHE A 1 176 ? 13.419 0.205 -22.118 1.00 98.31 176 PHE A O 1
ATOM 1375 N N . TYR A 1 177 ? 11.444 0.125 -21.027 1.00 98.56 177 TYR A N 1
ATOM 1376 C CA . TYR A 1 177 ? 11.818 -0.882 -20.052 1.00 98.56 177 TYR A CA 1
ATOM 1377 C C . TYR A 1 177 ? 10.810 -2.025 -20.077 1.00 98.56 177 TYR A C 1
ATOM 1379 O O . TYR A 1 177 ? 9.595 -1.811 -20.041 1.00 98.56 177 TYR A O 1
ATOM 1387 N N . THR A 1 178 ? 11.316 -3.253 -20.110 1.00 97.50 178 THR A N 1
ATOM 1388 C CA . THR A 1 178 ? 10.488 -4.457 -20.034 1.00 97.50 178 THR A CA 1
ATOM 1389 C C . THR A 1 178 ? 11.181 -5.566 -19.249 1.00 97.50 178 THR A C 1
ATOM 1391 O O . THR A 1 178 ? 12.406 -5.643 -19.213 1.00 97.50 178 THR A O 1
ATOM 1394 N N . ARG A 1 179 ? 10.383 -6.434 -18.624 1.00 95.94 179 ARG A N 1
ATOM 1395 C CA . ARG A 1 179 ? 10.826 -7.708 -18.041 1.00 95.94 179 ARG A CA 1
ATOM 1396 C C . ARG A 1 179 ? 10.876 -8.853 -19.061 1.00 95.94 179 ARG A C 1
ATOM 1398 O O . ARG A 1 179 ? 11.420 -9.906 -18.751 1.00 95.94 179 ARG A O 1
ATOM 1405 N N . ASP A 1 180 ? 10.308 -8.677 -20.256 1.00 96.56 180 ASP A N 1
ATOM 1406 C CA . ASP A 1 180 ? 10.284 -9.689 -21.315 1.00 96.56 180 ASP A CA 1
ATOM 1407 C C . ASP A 1 180 ? 11.175 -9.272 -22.490 1.00 96.56 180 ASP A C 1
ATOM 1409 O O . ASP A 1 180 ? 10.813 -8.429 -23.313 1.00 96.56 180 ASP A O 1
ATOM 1413 N N . LYS A 1 181 ? 12.351 -9.905 -22.602 1.00 95.69 181 LYS A N 1
ATOM 1414 C CA . LYS A 1 181 ? 13.280 -9.650 -23.714 1.00 95.69 181 LYS A CA 1
ATOM 1415 C C . LYS A 1 181 ? 12.646 -9.967 -25.074 1.00 95.69 181 LYS A C 1
ATOM 1417 O O . LYS A 1 181 ? 13.059 -9.400 -26.082 1.00 95.69 181 LYS A O 1
ATOM 1422 N N . ASN A 1 182 ? 11.653 -10.855 -25.133 1.00 96.50 182 ASN A N 1
ATOM 1423 C CA . ASN A 1 182 ? 11.053 -11.275 -26.397 1.00 96.50 182 ASN A CA 1
ATOM 1424 C C . ASN A 1 182 ? 10.184 -10.184 -27.042 1.00 96.50 182 ASN A C 1
ATOM 1426 O O . ASN A 1 182 ? 9.914 -10.278 -28.238 1.00 96.50 182 ASN A O 1
ATOM 1430 N N . GLU A 1 183 ? 9.794 -9.132 -26.304 1.00 95.56 183 GLU A N 1
ATOM 1431 C CA . GLU A 1 183 ? 9.031 -8.005 -26.865 1.00 95.56 183 GLU A CA 1
ATOM 1432 C C . GLU A 1 183 ? 9.785 -7.324 -28.020 1.00 95.56 183 GLU A C 1
ATOM 1434 O O . GLU A 1 183 ? 9.193 -7.014 -29.058 1.00 95.56 183 GLU A O 1
ATOM 1439 N N . LEU A 1 184 ? 11.097 -7.116 -27.853 1.00 96.62 184 LEU A N 1
ATOM 1440 C CA . LEU A 1 184 ? 11.933 -6.372 -28.802 1.00 96.62 184 LEU A CA 1
ATOM 1441 C C . LEU A 1 184 ? 13.202 -7.124 -29.234 1.00 96.62 184 LEU A C 1
ATOM 1443 O O . LEU A 1 184 ? 13.876 -6.684 -30.163 1.00 96.62 184 LEU A O 1
ATOM 1447 N N . GLY A 1 185 ? 13.542 -8.249 -28.599 1.00 96.38 185 GLY A N 1
ATOM 1448 C CA . GLY A 1 185 ? 14.769 -8.992 -28.880 1.00 96.38 185 GLY A CA 1
ATOM 1449 C C . GLY A 1 185 ? 16.007 -8.120 -28.668 1.00 96.38 185 GLY A C 1
ATOM 1450 O O . GLY A 1 185 ? 16.134 -7.457 -27.638 1.00 96.38 185 GLY A O 1
ATOM 1451 N N . ASP A 1 186 ? 16.904 -8.099 -29.653 1.00 95.88 186 ASP A N 1
ATOM 1452 C CA . ASP A 1 186 ? 18.069 -7.201 -29.672 1.00 95.88 186 ASP A CA 1
ATOM 1453 C C . ASP A 1 186 ? 17.760 -5.835 -30.331 1.00 95.88 186 ASP A C 1
ATOM 1455 O O . ASP A 1 186 ? 18.608 -4.943 -30.373 1.00 95.88 186 ASP A O 1
ATOM 1459 N N . GLY A 1 187 ? 16.526 -5.641 -30.804 1.00 95.00 187 GLY A N 1
ATOM 1460 C CA . GLY A 1 187 ? 16.010 -4.374 -31.308 1.00 95.00 187 GLY A CA 1
ATOM 1461 C C . GLY A 1 187 ? 14.843 -4.552 -32.283 1.00 95.00 187 GLY A C 1
ATOM 1462 O O . GLY A 1 187 ? 14.863 -5.431 -33.146 1.00 95.00 187 GLY A O 1
ATOM 1463 N N . LYS A 1 188 ? 13.821 -3.697 -32.159 1.00 95.50 188 LYS A N 1
ATOM 1464 C CA . LYS A 1 188 ? 12.608 -3.698 -32.996 1.00 95.50 188 LYS A CA 1
ATOM 1465 C C . LYS A 1 188 ? 11.919 -2.329 -32.936 1.00 95.50 188 LYS A C 1
ATOM 1467 O O . LYS A 1 188 ? 12.059 -1.611 -31.953 1.00 95.50 188 LYS A O 1
ATOM 1472 N N . ASP A 1 189 ? 11.203 -1.932 -33.990 1.00 94.50 189 ASP A N 1
ATOM 1473 C CA . ASP A 1 1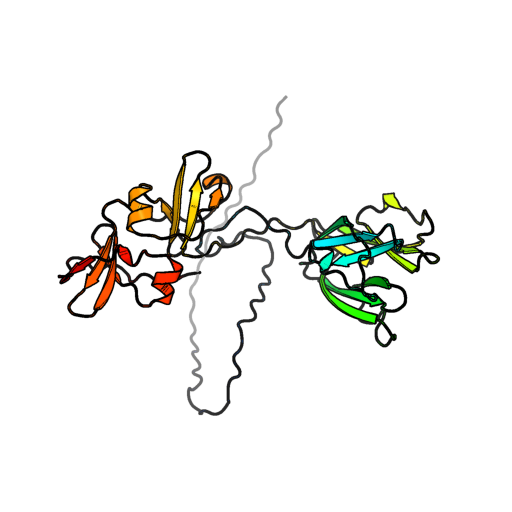89 ? 10.397 -0.693 -34.035 1.00 94.50 189 ASP A CA 1
ATOM 1474 C C . ASP A 1 189 ? 11.178 0.596 -33.677 1.00 94.50 189 ASP A C 1
ATOM 1476 O O . ASP A 1 189 ? 10.656 1.534 -33.063 1.00 94.50 189 ASP A O 1
ATOM 1480 N N . GLY A 1 190 ? 12.460 0.630 -34.062 1.00 95.69 190 GLY A N 1
ATOM 1481 C CA . GLY A 1 190 ? 13.394 1.733 -33.805 1.00 95.69 190 GLY A CA 1
ATOM 1482 C C . GLY A 1 190 ? 14.004 1.746 -32.400 1.00 95.69 190 GLY A C 1
ATOM 1483 O O . GLY A 1 190 ? 14.759 2.660 -32.083 1.00 95.69 190 GLY A O 1
ATOM 1484 N N . TYR A 1 191 ? 13.686 0.764 -31.556 1.00 98.06 191 TYR A N 1
ATOM 1485 C CA . TYR A 1 191 ? 14.312 0.575 -30.252 1.00 98.06 191 TYR A CA 1
ATOM 1486 C C . TYR A 1 191 ? 15.566 -0.289 -30.382 1.00 98.06 191 TYR A C 1
ATOM 1488 O O . TYR A 1 191 ? 15.491 -1.412 -30.878 1.00 98.06 191 TYR A O 1
ATOM 1496 N N . ALA A 1 192 ? 16.700 0.220 -29.908 1.00 98.31 192 ALA A N 1
ATOM 1497 C CA . ALA A 1 192 ? 17.955 -0.515 -29.792 1.00 98.31 192 ALA A CA 1
ATOM 1498 C C . ALA A 1 192 ? 18.129 -1.039 -28.362 1.00 98.31 192 ALA A C 1
ATOM 1500 O O . ALA A 1 192 ? 17.863 -0.307 -27.408 1.00 98.31 192 ALA A O 1
ATOM 1501 N N . TYR A 1 193 ? 18.556 -2.294 -28.213 1.00 98.44 193 TYR A N 1
ATOM 1502 C CA . TYR A 1 193 ? 18.824 -2.896 -26.907 1.00 98.44 193 TYR A CA 1
ATOM 1503 C C . TYR A 1 193 ? 20.077 -2.293 -26.257 1.00 98.44 193 TYR A C 1
ATOM 1505 O O . TYR A 1 193 ? 21.133 -2.236 -26.882 1.00 98.44 193 TYR A O 1
ATOM 1513 N N . GLU A 1 194 ? 19.970 -1.881 -24.992 1.00 98.31 194 GLU A N 1
ATOM 1514 C CA . GLU A 1 194 ? 21.071 -1.267 -24.232 1.00 98.31 194 GLU A CA 1
ATOM 1515 C C . GLU A 1 194 ? 21.584 -2.133 -23.075 1.00 98.31 194 GLU A C 1
ATOM 1517 O O . GLU A 1 194 ? 22.576 -1.784 -22.436 1.00 98.31 194 GLU A O 1
ATOM 1522 N N . GLY A 1 195 ? 20.937 -3.268 -22.799 1.00 97.75 195 GLY A N 1
ATOM 1523 C CA . GLY A 1 195 ? 21.333 -4.175 -21.723 1.00 97.75 195 GLY A CA 1
ATOM 1524 C C . GLY A 1 195 ? 20.289 -4.326 -20.620 1.00 97.75 195 GLY A C 1
ATOM 1525 O O . GLY A 1 195 ? 19.153 -3.859 -20.714 1.00 97.75 195 GLY A O 1
ATOM 1526 N N . ILE A 1 196 ? 20.699 -5.003 -19.550 1.00 98.31 196 ILE A N 1
ATOM 1527 C CA . ILE A 1 196 ? 19.932 -5.103 -18.306 1.00 98.31 196 ILE A CA 1
ATOM 1528 C C . ILE A 1 196 ? 20.223 -3.845 -17.486 1.00 98.31 196 ILE A C 1
ATOM 1530 O O . ILE A 1 196 ? 21.377 -3.591 -17.148 1.00 98.31 196 ILE A O 1
ATOM 1534 N N . ALA A 1 197 ? 19.194 -3.066 -17.153 1.00 98.19 197 ALA A N 1
ATOM 1535 C CA . ALA A 1 197 ? 19.357 -1.862 -16.339 1.00 98.19 197 ALA A CA 1
ATOM 1536 C C . ALA A 1 197 ? 19.451 -2.175 -14.839 1.00 98.19 197 ALA A C 1
ATOM 1538 O O . ALA A 1 197 ? 20.223 -1.547 -14.115 1.00 98.19 197 ALA A O 1
ATOM 1539 N N . PHE A 1 198 ? 18.631 -3.113 -14.363 1.00 98.44 198 PHE A N 1
ATOM 1540 C CA . PHE A 1 198 ? 18.560 -3.560 -12.969 1.00 98.44 198 PHE A CA 1
ATOM 1541 C C . PHE A 1 198 ? 17.664 -4.799 -12.857 1.00 98.44 198 PHE A C 1
ATOM 1543 O O . PHE A 1 198 ? 17.066 -5.225 -13.846 1.00 98.44 198 PHE A O 1
ATOM 1550 N N . TYR A 1 199 ? 17.562 -5.362 -11.653 1.00 98.19 199 TYR A N 1
ATOM 1551 C CA . TYR A 1 199 ? 16.688 -6.492 -11.346 1.00 98.19 199 TYR A CA 1
ATOM 1552 C C . TYR A 1 199 ? 15.569 -6.059 -10.400 1.00 98.19 199 TYR A C 1
ATOM 1554 O O . TYR A 1 199 ? 15.798 -5.275 -9.474 1.00 98.19 199 TYR A O 1
ATOM 1562 N N . LEU A 1 200 ? 14.367 -6.579 -10.640 1.00 96.88 200 LEU A N 1
ATOM 1563 C CA . LEU A 1 200 ? 13.197 -6.433 -9.773 1.00 96.88 200 LEU A CA 1
ATOM 1564 C C . LEU A 1 200 ? 12.713 -7.820 -9.332 1.00 96.88 200 LEU A C 1
ATOM 1566 O O . LEU A 1 200 ? 13.150 -8.834 -9.875 1.00 96.88 200 LEU A O 1
ATOM 1570 N N . LYS A 1 201 ? 11.801 -7.859 -8.364 1.00 93.94 201 LYS A N 1
ATOM 1571 C CA . LYS A 1 201 ? 10.980 -9.041 -8.069 1.00 93.94 201 LYS A CA 1
ATOM 1572 C C . LYS A 1 201 ? 9.524 -8.742 -8.374 1.00 93.94 201 LYS A C 1
ATOM 1574 O O . LYS A 1 201 ? 9.131 -7.577 -8.517 1.00 93.94 201 LYS A O 1
ATOM 1579 N N . ASP A 1 202 ? 8.712 -9.790 -8.448 1.00 88.19 202 ASP A N 1
ATOM 1580 C CA . ASP A 1 202 ? 7.277 -9.602 -8.314 1.00 88.19 202 ASP A CA 1
ATOM 1581 C C . ASP A 1 202 ? 7.034 -9.006 -6.931 1.00 88.19 202 ASP A C 1
ATOM 1583 O O . ASP A 1 202 ? 7.803 -9.224 -5.992 1.00 88.19 202 ASP A O 1
ATOM 1587 N N . SER A 1 203 ? 6.023 -8.154 -6.829 1.00 75.00 203 SER A N 1
ATOM 1588 C CA . SER A 1 203 ? 5.787 -7.496 -5.561 1.00 75.00 203 SER A CA 1
ATOM 1589 C C . SER A 1 203 ? 5.376 -8.528 -4.532 1.00 75.00 203 SER A C 1
ATOM 1591 O O . SER A 1 203 ? 4.326 -9.160 -4.669 1.00 75.00 203 SER A O 1
ATOM 1593 N N . GLU A 1 204 ? 6.245 -8.712 -3.541 1.00 64.19 204 GLU A N 1
ATOM 1594 C CA . GLU A 1 204 ? 5.997 -9.687 -2.503 1.00 64.19 204 GLU A CA 1
ATOM 1595 C C . GLU A 1 204 ? 4.719 -9.287 -1.768 1.00 64.19 204 GLU A C 1
ATOM 1597 O O . GLU A 1 204 ? 4.572 -8.132 -1.345 1.00 64.19 204 GLU A O 1
ATOM 1602 N N . PRO A 1 205 ? 3.784 -10.226 -1.609 1.00 60.06 205 PRO A N 1
ATOM 1603 C CA . PRO A 1 205 ? 2.597 -10.015 -0.822 1.00 60.06 205 PRO A CA 1
ATOM 1604 C C . PRO A 1 205 ? 2.963 -9.621 0.626 1.00 60.06 205 PRO A C 1
ATOM 1606 O O . PRO A 1 205 ? 3.189 -10.478 1.478 1.00 60.06 205 PRO A O 1
ATOM 1609 N N . LYS A 1 206 ? 3.024 -8.320 0.950 1.00 64.94 206 LYS A N 1
ATOM 1610 C CA . LYS A 1 206 ? 3.372 -7.874 2.308 1.00 64.94 206 LYS A CA 1
ATOM 1611 C C . LYS A 1 206 ? 2.128 -7.604 3.137 1.00 64.94 206 LYS A C 1
ATOM 1613 O O . LYS A 1 206 ? 1.360 -6.682 2.855 1.00 64.94 206 LYS A O 1
ATOM 1618 N N . ALA A 1 207 ? 1.959 -8.399 4.190 1.00 69.19 207 ALA A N 1
ATOM 1619 C CA . ALA A 1 207 ? 0.925 -8.149 5.175 1.00 69.19 207 ALA A CA 1
ATOM 1620 C C . ALA A 1 207 ? 1.163 -6.796 5.865 1.00 69.19 207 ALA A C 1
ATOM 1622 O O . ALA A 1 207 ? 2.300 -6.445 6.193 1.00 69.19 207 ALA A O 1
ATOM 1623 N N . PHE A 1 208 ? 0.097 -6.036 6.108 1.00 77.50 208 PHE A N 1
ATOM 1624 C CA . PHE A 1 208 ? 0.173 -4.771 6.842 1.00 77.50 208 PHE A CA 1
ATOM 1625 C C . PHE A 1 208 ? -0.629 -4.849 8.134 1.00 77.50 208 PHE A C 1
ATOM 1627 O O . PHE A 1 208 ? -1.681 -5.487 8.187 1.00 77.50 208 PHE A O 1
ATOM 1634 N N . ARG A 1 209 ? -0.125 -4.203 9.186 1.00 86.56 209 ARG A N 1
ATOM 1635 C CA . ARG A 1 209 ? -0.785 -4.186 10.490 1.00 86.56 209 ARG A CA 1
ATOM 1636 C C . ARG A 1 209 ? -1.994 -3.253 10.442 1.00 86.56 209 ARG A C 1
ATOM 1638 O O . ARG A 1 209 ? -1.907 -2.147 9.909 1.00 86.56 209 ARG A O 1
ATOM 1645 N N . LEU A 1 210 ? -3.112 -3.719 10.979 1.00 89.31 210 LEU A N 1
ATOM 1646 C CA . LEU A 1 210 ? -4.356 -2.974 11.125 1.00 89.31 210 LEU A CA 1
ATOM 1647 C C . LEU A 1 210 ? -4.335 -2.148 12.407 1.00 89.31 210 LEU A C 1
ATOM 1649 O O . LEU A 1 210 ? -3.775 -2.579 13.417 1.00 89.31 210 LEU A O 1
ATOM 1653 N N . ARG A 1 211 ? -4.929 -0.955 12.347 1.00 91.31 211 ARG A N 1
ATOM 1654 C CA . ARG A 1 211 ? -4.904 0.042 13.429 1.00 91.31 211 ARG A CA 1
ATOM 1655 C C . ARG A 1 211 ? -5.957 -0.240 14.481 1.00 91.31 211 ARG A C 1
ATOM 1657 O O . ARG A 1 211 ? -7.064 -0.670 14.165 1.00 91.31 211 ARG A O 1
ATOM 1664 N N . ASP A 1 212 ? -5.624 0.083 15.726 1.00 93.25 212 ASP A N 1
ATOM 1665 C CA . ASP A 1 212 ? -6.597 0.049 16.809 1.00 93.25 212 ASP A CA 1
ATOM 1666 C C . ASP A 1 212 ? -7.779 0.979 16.486 1.00 93.25 212 ASP A C 1
ATOM 1668 O O . ASP A 1 212 ? -7.597 2.147 16.121 1.00 93.25 212 ASP A O 1
ATOM 1672 N N . GLY A 1 213 ? -8.995 0.443 16.609 1.00 94.62 213 GLY A N 1
ATOM 1673 C CA . GLY A 1 213 ? -10.242 1.120 16.256 1.00 94.62 213 GLY A CA 1
ATOM 1674 C C . GLY A 1 213 ? -10.662 1.005 14.790 1.00 94.62 213 GLY A C 1
ATOM 1675 O O . GLY A 1 213 ? -11.568 1.725 14.365 1.00 94.62 213 GLY A O 1
ATOM 1676 N N . GLU A 1 214 ? -10.042 0.125 14.001 1.00 95.62 214 GLU A N 1
ATOM 1677 C CA . GLU A 1 214 ? -10.595 -0.287 12.708 1.00 95.62 214 GLU A CA 1
ATOM 1678 C C . GLU A 1 214 ? -11.702 -1.328 12.896 1.00 95.62 214 GLU A C 1
ATOM 1680 O O . GLU A 1 214 ? -11.566 -2.268 13.682 1.00 95.62 214 GLU A O 1
ATOM 1685 N N . PHE A 1 215 ? -12.805 -1.147 12.166 1.00 97.69 215 PHE A N 1
ATOM 1686 C CA . PHE A 1 215 ? -14.010 -1.964 12.277 1.00 97.69 215 PHE A CA 1
ATOM 1687 C C . PHE A 1 215 ? -14.248 -2.760 11.004 1.00 97.69 215 PHE A C 1
ATOM 1689 O O . PHE A 1 215 ? -14.077 -2.242 9.897 1.00 97.69 215 PHE A O 1
ATOM 1696 N N . PHE A 1 216 ? -14.712 -3.995 11.167 1.00 97.00 216 PHE A N 1
ATOM 1697 C CA . PH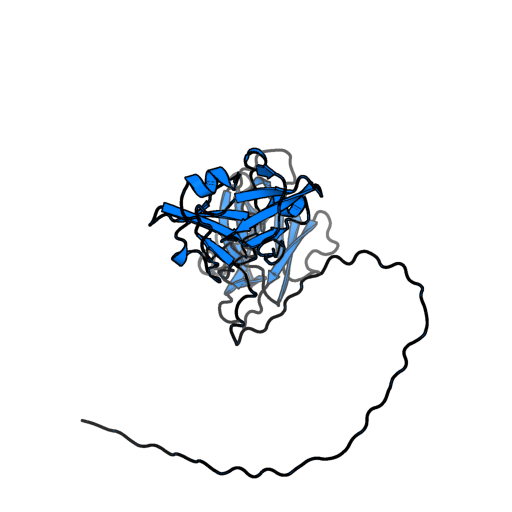E A 1 216 ? -14.934 -4.916 10.063 1.00 97.00 216 PHE A CA 1
ATOM 1698 C C . PHE A 1 216 ? -16.291 -5.605 10.161 1.00 97.00 216 PHE A C 1
ATOM 1700 O O . PHE A 1 216 ? -16.810 -5.828 11.255 1.00 97.00 216 PHE A O 1
ATOM 1707 N N . GLN A 1 217 ? -16.845 -5.957 9.005 1.00 97.19 217 GLN A N 1
ATOM 1708 C CA . GLN A 1 217 ? -17.966 -6.875 8.881 1.00 97.19 217 GLN A CA 1
ATOM 1709 C C . GLN A 1 217 ? -17.523 -8.063 8.034 1.00 97.19 217 GLN A C 1
ATOM 1711 O O . GLN A 1 217 ? -17.045 -7.882 6.912 1.00 97.19 217 GLN A O 1
ATOM 1716 N N . ASP A 1 218 ? -17.692 -9.264 8.571 1.00 96.25 218 ASP A N 1
ATOM 1717 C CA . ASP A 1 218 ? -17.394 -10.487 7.844 1.00 96.25 218 ASP A CA 1
ATOM 1718 C C . ASP A 1 218 ? -18.408 -10.710 6.711 1.00 96.25 218 ASP A C 1
ATOM 1720 O O . ASP A 1 218 ? -19.618 -10.651 6.934 1.00 96.25 218 ASP A O 1
ATOM 1724 N N . ASN A 1 219 ? -17.933 -10.956 5.490 1.00 93.06 219 ASN A N 1
ATOM 1725 C CA . ASN A 1 219 ? -18.800 -11.146 4.322 1.00 93.06 219 ASN A CA 1
ATOM 1726 C C . ASN A 1 219 ? -19.634 -12.428 4.398 1.00 93.06 219 ASN A C 1
ATOM 1728 O O . ASN A 1 219 ? -20.739 -12.463 3.859 1.00 93.06 219 ASN A O 1
ATOM 1732 N N . ASN A 1 220 ? -19.105 -13.470 5.041 1.00 93.50 220 ASN A N 1
ATOM 1733 C CA . ASN A 1 220 ? -19.713 -14.797 5.056 1.00 93.50 220 ASN A CA 1
ATOM 1734 C C . ASN A 1 220 ? -20.776 -14.912 6.155 1.00 93.50 220 ASN A C 1
ATOM 1736 O O . ASN A 1 220 ? -21.835 -15.499 5.951 1.00 93.50 220 ASN A O 1
ATOM 1740 N N . THR A 1 221 ? -20.498 -14.339 7.324 1.00 95.50 221 THR A N 1
ATOM 1741 C CA . THR A 1 221 ? -21.318 -14.471 8.536 1.00 95.50 221 THR A CA 1
ATOM 1742 C C . THR A 1 221 ? -22.074 -13.195 8.902 1.00 95.50 221 THR A C 1
ATOM 1744 O O . THR A 1 221 ? -23.020 -13.242 9.686 1.00 95.50 221 THR A O 1
ATOM 1747 N N . GLY A 1 222 ? -21.661 -12.038 8.377 1.00 95.50 222 GLY A N 1
ATOM 1748 C CA . GLY A 1 222 ? -22.182 -10.730 8.777 1.00 95.50 222 GLY A CA 1
ATOM 1749 C C . GLY A 1 222 ? -21.729 -10.270 10.168 1.00 95.50 222 GLY A C 1
ATOM 1750 O O . GLY A 1 222 ? -22.158 -9.197 10.605 1.00 95.50 222 GLY A O 1
ATOM 1751 N N . ALA A 1 223 ? -20.883 -11.048 10.856 1.00 97.19 223 ALA A N 1
ATOM 1752 C CA . ALA A 1 223 ? -20.378 -10.732 12.187 1.00 97.19 223 ALA A CA 1
ATOM 1753 C C . ALA A 1 223 ? -19.525 -9.456 12.177 1.00 97.19 223 ALA A C 1
ATOM 1755 O O . ALA A 1 223 ? -18.826 -9.155 11.208 1.00 97.19 223 ALA A O 1
ATOM 1756 N N . LEU A 1 224 ? -19.598 -8.695 13.269 1.00 98.19 224 LEU A N 1
ATOM 1757 C CA . LEU A 1 224 ? -18.903 -7.421 13.422 1.00 98.19 224 LEU A CA 1
ATOM 1758 C C . LEU A 1 224 ? -17.646 -7.602 14.266 1.00 98.19 224 LEU A C 1
ATOM 1760 O O . LEU A 1 224 ? -17.666 -8.336 15.251 1.00 98.19 224 LEU A O 1
ATOM 1764 N N . TYR A 1 225 ? -16.577 -6.897 13.913 1.00 98.38 225 TYR A N 1
ATOM 1765 C CA . TYR A 1 225 ? -15.302 -6.948 14.621 1.00 98.38 225 TYR A CA 1
ATOM 1766 C C . TYR A 1 225 ? -14.694 -5.559 14.776 1.00 98.38 225 TYR A C 1
ATOM 1768 O O . TYR A 1 225 ? -14.960 -4.658 13.977 1.00 98.38 225 TYR A O 1
ATOM 1776 N N . VAL A 1 226 ? -13.833 -5.415 15.780 1.00 97.75 226 VAL A N 1
ATOM 1777 C CA . VAL A 1 226 ? -12.957 -4.257 15.966 1.00 97.75 226 VAL A CA 1
ATOM 1778 C C . VAL A 1 226 ? -11.547 -4.727 16.309 1.00 97.75 226 VAL A C 1
ATOM 1780 O O . VAL A 1 226 ? -11.371 -5.697 17.052 1.00 97.75 226 VAL A O 1
ATOM 1783 N N . VAL A 1 227 ? -10.537 -4.046 15.770 1.00 97.12 227 VAL A N 1
ATOM 1784 C CA . VAL A 1 227 ? -9.156 -4.201 16.240 1.00 97.12 227 VAL A CA 1
ATOM 1785 C C . VAL A 1 227 ? -9.025 -3.431 17.549 1.00 97.12 227 VAL A C 1
ATOM 1787 O O . VAL A 1 227 ? -9.179 -2.209 17.583 1.00 97.12 227 VAL A O 1
ATOM 1790 N N . PHE A 1 228 ? -8.807 -4.159 18.636 1.00 95.88 228 PHE A N 1
ATOM 1791 C CA . PHE A 1 228 ? -8.773 -3.635 19.991 1.00 95.88 228 PHE A CA 1
ATOM 1792 C C . PHE A 1 228 ? -7.522 -4.129 20.709 1.00 95.88 228 PHE A C 1
ATOM 1794 O O . PHE A 1 228 ? -7.378 -5.329 20.951 1.00 95.88 228 PHE A O 1
ATOM 1801 N N . GLU A 1 229 ? -6.620 -3.207 21.042 1.00 93.75 229 GLU A N 1
ATOM 1802 C CA . GLU A 1 229 ? -5.341 -3.497 21.697 1.00 93.75 229 GLU A CA 1
ATOM 1803 C C . GLU A 1 229 ? -4.568 -4.611 20.983 1.00 93.75 229 GLU A C 1
ATOM 1805 O O . GLU A 1 229 ? -4.126 -5.575 21.605 1.00 93.75 229 GLU A O 1
ATOM 1810 N N . SER A 1 230 ? -4.432 -4.489 19.657 1.00 90.62 230 SER A N 1
ATOM 1811 C CA . SER A 1 230 ? -3.758 -5.473 18.793 1.00 90.62 230 SER A CA 1
ATOM 1812 C C . SER A 1 230 ? -4.428 -6.846 18.666 1.00 90.62 230 SER A C 1
ATOM 1814 O O . SER A 1 230 ? -3.873 -7.723 18.003 1.00 90.62 230 SER A O 1
ATOM 1816 N N . THR A 1 231 ? -5.629 -7.027 19.216 1.00 94.44 231 THR A N 1
ATOM 1817 C CA . THR A 1 231 ? -6.440 -8.241 19.042 1.00 94.44 231 THR A CA 1
ATOM 1818 C C . THR A 1 231 ? -7.678 -7.957 18.201 1.00 94.44 231 THR A C 1
ATOM 1820 O O . THR A 1 231 ? -8.172 -6.832 18.166 1.00 94.44 231 THR A O 1
ATOM 1823 N N . LEU A 1 232 ? -8.208 -8.968 17.516 1.00 96.94 232 LEU A N 1
ATOM 1824 C CA . LEU A 1 232 ? -9.476 -8.848 16.808 1.00 96.94 232 LEU A CA 1
ATOM 1825 C C . LEU A 1 232 ? -10.577 -9.328 17.747 1.00 96.94 232 LEU A C 1
ATOM 1827 O O . LEU A 1 232 ? -10.651 -10.518 18.056 1.00 96.94 232 LEU A O 1
ATOM 1831 N N . ARG A 1 233 ? -11.416 -8.403 18.212 1.00 97.50 233 ARG A N 1
ATOM 1832 C CA . ARG A 1 233 ? -12.543 -8.707 19.097 1.00 97.50 233 ARG A CA 1
ATOM 1833 C C . A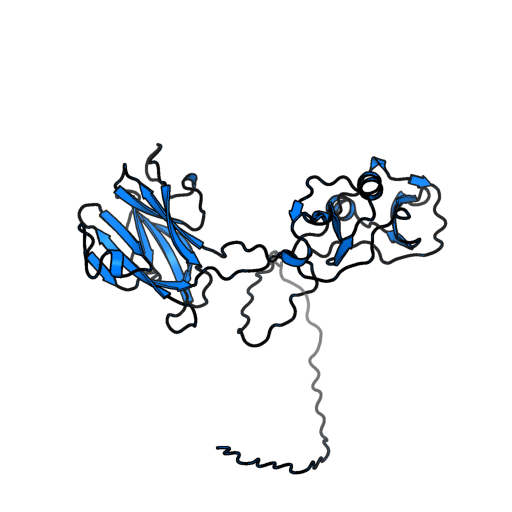RG A 1 233 ? -13.828 -8.706 18.289 1.00 97.50 233 ARG A C 1
ATOM 1835 O O . ARG A 1 233 ? -14.111 -7.739 17.577 1.00 97.50 233 ARG A O 1
ATOM 1842 N N . ARG A 1 234 ? -14.617 -9.773 18.398 1.00 98.06 234 ARG A N 1
ATOM 1843 C CA . ARG A 1 234 ? -15.967 -9.812 17.831 1.00 98.06 234 ARG A CA 1
ATOM 1844 C C . ARG A 1 234 ? -16.884 -8.928 18.667 1.00 98.06 234 ARG A C 1
ATOM 1846 O O . ARG A 1 234 ? -16.798 -8.911 19.889 1.00 98.06 234 ARG A O 1
ATOM 1853 N N . ILE A 1 235 ? -17.778 -8.207 18.012 1.00 98.38 235 ILE A N 1
ATOM 1854 C CA . ILE A 1 235 ? -18.832 -7.421 18.642 1.00 98.38 235 ILE A CA 1
ATOM 1855 C C . ILE A 1 235 ? -20.116 -8.235 18.533 1.00 98.38 235 ILE A C 1
ATOM 1857 O O . ILE A 1 235 ? -20.545 -8.580 17.432 1.00 98.38 235 ILE A O 1
ATOM 1861 N N . GLU A 1 236 ? -20.710 -8.559 19.682 1.00 97.75 236 GLU A N 1
ATOM 1862 C CA . GLU A 1 236 ? -21.810 -9.525 19.797 1.00 97.75 236 GLU A CA 1
ATOM 1863 C C . GLU A 1 236 ? -22.983 -9.207 18.859 1.00 97.75 236 GLU A C 1
ATOM 1865 O O . GLU A 1 236 ? -23.568 -10.116 18.270 1.00 97.75 236 GLU A O 1
ATOM 1870 N N . SER A 1 237 ? -23.319 -7.922 18.694 1.00 97.12 237 SER A N 1
ATOM 1871 C CA . SER A 1 237 ? -24.398 -7.485 17.808 1.00 97.12 237 SER A CA 1
ATOM 1872 C C . SER A 1 237 ? -24.244 -6.039 17.331 1.00 97.12 237 SER A C 1
ATOM 1874 O O . SER A 1 237 ? -23.488 -5.239 17.886 1.00 97.12 237 SER A O 1
ATOM 1876 N N . SER A 1 238 ? -25.036 -5.663 16.323 1.00 95.50 238 SER A N 1
ATOM 1877 C CA . SER A 1 238 ? -25.153 -4.274 15.861 1.00 95.50 238 SER A CA 1
ATOM 1878 C C . SER A 1 238 ? -25.656 -3.322 16.952 1.00 95.50 238 SER A C 1
ATOM 1880 O O . SER A 1 238 ? -25.283 -2.151 16.955 1.00 95.50 238 SER A O 1
ATOM 1882 N N . ALA A 1 239 ? -26.451 -3.809 17.911 1.00 96.75 239 ALA A N 1
ATOM 1883 C CA . ALA A 1 239 ? -26.875 -3.017 19.061 1.00 96.75 239 ALA A CA 1
ATOM 1884 C C . ALA A 1 239 ? -25.682 -2.656 19.956 1.00 96.75 239 ALA A C 1
ATOM 1886 O O . ALA A 1 239 ? -25.528 -1.495 20.325 1.00 96.75 239 ALA A O 1
ATOM 1887 N N . VAL A 1 240 ? -24.795 -3.618 20.235 1.00 97.50 240 VAL A N 1
ATOM 1888 C CA . VAL A 1 240 ? -23.556 -3.372 20.992 1.00 97.50 240 VAL A CA 1
ATOM 1889 C C . VAL A 1 240 ? -22.668 -2.375 20.249 1.00 97.50 240 VAL A C 1
ATOM 1891 O O . VAL A 1 240 ? -22.250 -1.382 20.840 1.00 97.50 240 VAL A O 1
ATOM 1894 N N . MET A 1 241 ? -22.471 -2.562 18.938 1.00 97.06 241 MET A N 1
ATOM 1895 C CA . MET A 1 241 ? -21.741 -1.602 18.099 1.00 97.06 241 MET A CA 1
ATOM 1896 C C . MET A 1 241 ? -22.304 -0.183 18.243 1.00 97.06 241 MET A C 1
ATOM 1898 O O . MET A 1 241 ? -21.569 0.738 18.579 1.00 97.06 241 MET A O 1
ATOM 1902 N N . ASN A 1 242 ? -23.611 -0.011 18.035 1.00 95.56 242 ASN A N 1
ATOM 1903 C CA . ASN A 1 242 ? -24.267 1.297 18.048 1.00 95.56 242 ASN A CA 1
ATOM 1904 C C . ASN A 1 242 ? -24.330 1.934 19.442 1.00 95.56 242 ASN A C 1
ATOM 1906 O O . ASN A 1 242 ? -24.501 3.153 19.547 1.00 95.56 242 ASN A O 1
ATOM 1910 N N . ASN A 1 243 ? -24.229 1.131 20.501 1.00 96.00 243 ASN A N 1
ATOM 1911 C CA . ASN A 1 243 ? -24.239 1.602 21.879 1.00 96.00 243 ASN A CA 1
ATOM 1912 C C . ASN A 1 243 ? -22.841 1.955 22.384 1.00 96.00 243 ASN A C 1
ATOM 1914 O O . ASN A 1 243 ? -22.739 2.818 23.242 1.00 96.00 243 ASN A O 1
ATOM 1918 N N . LEU A 1 244 ? -21.767 1.361 21.868 1.00 97.56 244 LEU A N 1
ATOM 1919 C CA . LEU A 1 244 ? -20.404 1.646 22.338 1.00 97.56 244 LEU A CA 1
ATOM 1920 C C . LEU A 1 244 ? -19.594 2.514 21.385 1.00 97.56 244 LEU A C 1
ATOM 1922 O O . LEU A 1 244 ? -18.765 3.302 21.841 1.00 97.56 244 LEU A O 1
ATOM 1926 N N . PHE A 1 245 ? -19.823 2.384 20.083 1.00 98.12 245 PHE A N 1
ATOM 1927 C CA . PHE A 1 245 ? -18.944 2.915 19.052 1.00 98.12 245 PHE A CA 1
ATOM 1928 C C . PHE A 1 245 ? -19.692 3.788 18.041 1.00 98.12 245 PHE A C 1
ATOM 1930 O O . PHE A 1 245 ? -20.906 3.702 17.857 1.00 98.12 245 PHE A O 1
ATOM 1937 N N . SER A 1 246 ? -18.937 4.656 17.376 1.00 96.75 246 SER A N 1
ATOM 1938 C CA . SER A 1 246 ? -19.377 5.494 16.264 1.00 96.75 246 SER A CA 1
ATOM 1939 C C . SER A 1 246 ? -18.347 5.401 15.129 1.00 96.75 246 SER A C 1
ATOM 1941 O O . SER A 1 246 ? -17.614 6.365 14.878 1.00 96.75 246 SER A O 1
ATOM 1943 N N . PRO A 1 247 ? -18.223 4.227 14.477 1.00 94.25 247 PRO A N 1
ATOM 1944 C CA . PRO A 1 247 ? -17.227 4.010 13.434 1.00 94.25 247 PRO A CA 1
ATOM 1945 C C . PRO A 1 247 ? -17.454 4.952 12.245 1.00 94.25 247 PRO A C 1
ATOM 1947 O O . PRO A 1 247 ? -18.587 5.177 11.830 1.00 94.25 247 PRO A O 1
ATOM 1950 N N . LEU A 1 248 ? -16.369 5.477 11.666 1.00 88.50 248 LEU A N 1
ATOM 1951 C CA . LEU A 1 248 ? -16.443 6.254 10.417 1.00 88.50 248 LEU A CA 1
ATOM 1952 C C . LEU A 1 248 ? -16.746 5.360 9.210 1.00 88.50 248 LEU A C 1
ATOM 1954 O O . LEU A 1 248 ? -17.404 5.782 8.265 1.00 88.50 248 LEU A O 1
ATOM 1958 N N . TYR A 1 249 ? -16.223 4.136 9.237 1.00 90.62 249 TYR A N 1
ATOM 1959 C CA . TYR A 1 249 ? -16.381 3.144 8.188 1.00 90.62 249 TYR A CA 1
ATOM 1960 C C . TYR A 1 249 ? -16.269 1.741 8.788 1.00 90.62 249 TYR A C 1
ATOM 1962 O O . TYR A 1 249 ? -15.529 1.541 9.753 1.00 90.62 249 TYR A O 1
ATOM 1970 N N . VAL A 1 250 ? -16.988 0.780 8.207 1.00 94.31 250 VAL A N 1
ATOM 1971 C CA . VAL A 1 250 ? -16.906 -0.645 8.553 1.00 94.31 250 VAL A CA 1
ATOM 1972 C C . VAL A 1 250 ? -16.466 -1.399 7.301 1.00 94.31 250 VAL A C 1
ATOM 1974 O O . VAL A 1 250 ? -17.199 -1.461 6.313 1.00 94.31 250 VAL A O 1
ATOM 1977 N N . PHE A 1 251 ? -15.249 -1.939 7.317 1.00 91.56 251 PHE A N 1
ATOM 1978 C CA . PHE A 1 251 ? -14.667 -2.625 6.168 1.00 91.56 251 PHE A CA 1
ATOM 1979 C C . PHE A 1 251 ? -15.244 -4.030 6.014 1.00 91.56 251 PHE A C 1
ATOM 1981 O O . PHE A 1 251 ? -15.202 -4.846 6.928 1.00 91.56 251 PHE A O 1
ATOM 1988 N N . LYS A 1 252 ? -15.738 -4.338 4.819 1.00 92.12 252 LYS A N 1
ATOM 1989 C CA . LYS A 1 252 ? -16.176 -5.687 4.466 1.00 92.12 252 LYS A CA 1
ATOM 1990 C C . LYS A 1 252 ? -14.983 -6.558 4.077 1.00 92.12 252 LYS A C 1
ATOM 1992 O O . LYS A 1 252 ? -14.180 -6.138 3.235 1.00 92.12 252 LYS A O 1
ATOM 1997 N N . ARG A 1 253 ? -14.841 -7.723 4.711 1.00 89.38 253 ARG A N 1
ATOM 1998 C CA . ARG A 1 253 ? -13.714 -8.663 4.543 1.00 89.38 253 ARG A CA 1
ATOM 1999 C C . ARG A 1 253 ? -14.166 -10.102 4.765 1.00 89.38 253 ARG A C 1
ATOM 2001 O O . ARG A 1 253 ? -15.152 -10.323 5.459 1.00 89.38 253 ARG A O 1
ATOM 2008 N N . ASN A 1 254 ? -13.427 -11.065 4.231 1.00 91.25 254 ASN A N 1
ATOM 2009 C CA . ASN A 1 254 ? -13.526 -12.460 4.655 1.00 91.25 254 ASN A CA 1
ATOM 2010 C C . ASN A 1 254 ? -12.563 -12.626 5.838 1.00 91.25 254 ASN A C 1
ATOM 2012 O O . ASN A 1 254 ? -11.370 -12.791 5.627 1.00 91.25 254 ASN A O 1
ATOM 2016 N N . ILE A 1 255 ? -13.026 -12.500 7.084 1.00 91.88 255 ILE A N 1
ATOM 2017 C CA . ILE A 1 255 ? -12.151 -12.216 8.239 1.00 91.88 255 ILE A CA 1
ATOM 2018 C C . ILE A 1 255 ? -11.043 -13.256 8.432 1.00 91.88 255 ILE A C 1
ATOM 2020 O O . ILE A 1 255 ? -9.895 -12.887 8.675 1.00 91.88 255 ILE A O 1
ATOM 2024 N N . ASP A 1 256 ? -11.358 -14.541 8.310 1.00 88.75 256 ASP A N 1
ATOM 2025 C CA . ASP A 1 256 ? -10.380 -15.612 8.540 1.00 88.75 256 ASP A CA 1
ATOM 2026 C C . ASP A 1 256 ? -9.448 -15.840 7.334 1.00 88.75 256 ASP A C 1
ATOM 2028 O O . ASP A 1 256 ? -8.293 -16.261 7.479 1.00 88.75 256 ASP A O 1
ATOM 2032 N N . GLU A 1 257 ? -9.921 -15.504 6.133 1.00 85.62 257 GLU A N 1
ATOM 2033 C CA . GLU A 1 257 ? -9.128 -15.578 4.907 1.00 85.62 257 GLU A CA 1
ATOM 2034 C C . GLU A 1 257 ? -8.198 -14.380 4.776 1.00 85.62 257 GLU A C 1
ATOM 2036 O O . GLU A 1 257 ? -7.031 -14.581 4.456 1.00 85.62 257 GLU A O 1
ATOM 2041 N N . ASP A 1 258 ? -8.687 -13.179 5.084 1.00 86.12 258 ASP A N 1
ATOM 2042 C CA . ASP A 1 258 ? -8.029 -11.900 4.833 1.00 86.12 258 ASP A CA 1
ATOM 2043 C C . ASP A 1 258 ? -7.205 -11.408 6.020 1.00 86.12 258 ASP A C 1
ATOM 2045 O O . ASP A 1 258 ? -6.294 -10.613 5.810 1.00 86.12 258 ASP A O 1
ATOM 2049 N N . LEU A 1 259 ? -7.495 -11.822 7.259 1.00 89.81 259 LEU A N 1
ATOM 2050 C CA . LEU A 1 259 ? -6.816 -11.308 8.454 1.00 89.81 259 LEU A CA 1
ATOM 2051 C C . LEU A 1 259 ? -6.110 -12.420 9.242 1.00 89.81 259 LEU A C 1
ATOM 2053 O O . LEU A 1 259 ? -6.592 -13.544 9.362 1.00 89.81 259 LEU A O 1
ATOM 2057 N N . THR A 1 260 ? -4.975 -12.084 9.849 1.00 89.62 260 THR A N 1
ATOM 2058 C CA . THR A 1 260 ? -4.227 -12.942 10.785 1.00 89.62 260 THR A CA 1
ATOM 2059 C C . THR A 1 260 ? -3.935 -12.202 12.080 1.00 89.62 260 THR A C 1
ATOM 2061 O O . THR A 1 260 ? -3.815 -10.981 12.068 1.00 89.62 260 THR A O 1
ATOM 2064 N N . GLY A 1 261 ? -3.775 -12.928 13.184 1.00 89.38 261 GLY A N 1
ATOM 2065 C CA . GLY A 1 261 ? -3.472 -12.364 14.500 1.00 89.38 261 GLY A CA 1
ATOM 2066 C C . GLY A 1 261 ? -4.406 -12.894 15.584 1.00 89.38 261 GLY A C 1
ATOM 2067 O O . GLY A 1 261 ? -5.338 -13.652 15.303 1.00 89.38 261 GLY A O 1
ATOM 2068 N N . GLU A 1 262 ? -4.145 -12.506 16.828 1.00 92.31 262 GLU A N 1
ATOM 2069 C CA . GLU A 1 262 ? -4.844 -13.047 17.996 1.00 92.31 262 GLU A CA 1
ATOM 2070 C C . GLU A 1 262 ? -6.310 -12.596 18.073 1.00 92.31 262 GLU A C 1
ATOM 2072 O O . GLU A 1 262 ? -6.655 -11.443 17.802 1.00 92.31 262 GLU A O 1
ATOM 2077 N N . ARG A 1 263 ? -7.198 -13.513 18.468 1.00 94.00 263 ARG A N 1
ATOM 2078 C CA . ARG A 1 263 ? -8.592 -13.187 18.786 1.00 94.00 263 ARG A CA 1
ATOM 2079 C C . ARG A 1 263 ? -8.674 -12.779 20.253 1.00 94.00 263 ARG A C 1
ATOM 2081 O O . ARG A 1 263 ? -8.235 -13.524 21.125 1.00 94.00 263 ARG A O 1
ATOM 2088 N N . GLY A 1 264 ? -9.216 -11.595 20.508 1.00 93.69 264 GLY A N 1
ATOM 2089 C CA . GLY A 1 264 ? -9.497 -11.138 21.866 1.00 93.69 264 GLY A CA 1
ATOM 2090 C C . GLY A 1 264 ? -10.880 -11.606 22.330 1.00 93.69 264 GLY A C 1
ATOM 2091 O O . GLY A 1 264 ? -11.662 -12.091 21.509 1.00 93.69 264 GLY A O 1
ATOM 2092 N N . PRO A 1 265 ? -11.215 -11.437 23.621 1.00 94.69 265 PRO A N 1
ATOM 2093 C CA . PRO A 1 265 ? -12.557 -11.717 24.129 1.00 94.69 265 PRO A CA 1
ATOM 2094 C C . PRO A 1 265 ? -13.625 -10.933 23.362 1.00 94.69 265 PRO A C 1
ATOM 2096 O O . PRO A 1 265 ? -13.378 -9.806 22.933 1.00 94.69 265 PRO A O 1
ATOM 2099 N N . ASP A 1 266 ? -14.829 -11.474 23.218 1.00 97.25 266 ASP A N 1
ATOM 2100 C CA . ASP A 1 266 ? -15.915 -10.750 22.555 1.00 97.25 266 ASP A CA 1
ATOM 2101 C C . ASP A 1 266 ? -16.281 -9.472 23.336 1.00 97.25 266 ASP A C 1
ATOM 2103 O O . ASP A 1 266 ? -16.151 -9.397 24.559 1.00 97.25 266 ASP A O 1
ATOM 2107 N N . ILE A 1 267 ? -16.728 -8.437 22.628 1.00 97.56 267 ILE A N 1
ATOM 2108 C CA . ILE A 1 267 ? -17.383 -7.271 23.226 1.00 97.56 267 ILE A CA 1
ATOM 2109 C C . ILE A 1 267 ? -18.874 -7.582 23.265 1.00 97.56 267 ILE A C 1
ATOM 2111 O O . ILE A 1 267 ? -19.540 -7.629 22.225 1.00 97.56 267 ILE A O 1
ATOM 2115 N N . THR A 1 268 ? -19.376 -7.818 24.473 1.00 97.12 268 THR A N 1
ATOM 2116 C CA . THR A 1 268 ? -20.746 -8.277 24.711 1.00 97.12 268 THR A CA 1
ATOM 2117 C C . THR A 1 268 ? -21.694 -7.132 25.047 1.00 97.12 268 THR A C 1
ATOM 2119 O O . THR A 1 268 ? -21.296 -5.986 25.254 1.00 97.12 268 THR A O 1
ATOM 2122 N N . SER A 1 269 ? -22.978 -7.452 25.150 1.00 95.69 269 SER A N 1
ATOM 2123 C CA . SER A 1 269 ? -24.055 -6.564 25.598 1.00 95.69 269 SER A CA 1
ATOM 2124 C C . SER A 1 269 ? -23.886 -6.023 27.021 1.00 95.69 269 SER A C 1
ATOM 2126 O O . SER A 1 269 ? -24.536 -5.043 27.380 1.00 95.69 269 SER A O 1
ATOM 2128 N N . SER A 1 270 ? -22.985 -6.606 27.819 1.00 94.19 270 SER A N 1
ATOM 2129 C CA . SER A 1 270 ? -22.594 -6.070 29.127 1.00 94.19 270 SER A CA 1
ATOM 2130 C C . SER A 1 270 ? -21.707 -4.825 29.035 1.00 94.19 270 SER A C 1
ATOM 2132 O O . SER A 1 270 ? -21.618 -4.062 30.007 1.00 94.19 270 SER A O 1
ATOM 2134 N N . ALA A 1 271 ? -21.050 -4.621 27.888 1.00 96.75 271 ALA A N 1
ATOM 2135 C CA . ALA A 1 271 ? -20.094 -3.550 27.721 1.00 96.75 271 ALA A CA 1
ATOM 2136 C C . ALA A 1 271 ? -20.792 -2.187 27.648 1.00 96.75 271 ALA A C 1
ATOM 2138 O O . ALA A 1 271 ? -21.838 -2.026 27.016 1.00 96.75 271 ALA A O 1
ATOM 2139 N N . LYS A 1 272 ? -20.213 -1.183 28.310 1.00 96.75 272 LYS A N 1
ATOM 2140 C CA . LYS A 1 272 ? -20.774 0.178 28.365 1.00 96.75 272 LYS A CA 1
ATOM 2141 C C . LYS A 1 272 ? -19.719 1.224 28.669 1.00 96.75 272 LYS A C 1
ATOM 2143 O O . LYS A 1 272 ? -18.670 0.915 29.229 1.00 96.75 272 LYS A O 1
ATOM 2148 N N . LEU A 1 273 ? -20.029 2.475 28.350 1.00 97.75 273 LEU A N 1
ATOM 2149 C CA . LEU A 1 273 ? -19.203 3.624 28.701 1.00 97.75 273 LEU A CA 1
ATOM 2150 C C . LEU A 1 273 ? -19.765 4.300 29.943 1.00 97.75 273 LEU A C 1
ATOM 2152 O O . LEU A 1 273 ? -20.949 4.619 30.006 1.00 97.75 273 LEU A O 1
ATOM 2156 N N . VAL A 1 274 ? -18.913 4.524 30.937 1.00 96.56 274 VAL A N 1
ATOM 2157 C CA . VAL A 1 274 ? -19.305 5.143 32.202 1.00 96.56 274 VAL A CA 1
ATOM 2158 C C . VAL A 1 274 ? -18.343 6.269 32.530 1.00 96.56 274 VAL A C 1
ATOM 2160 O O . VAL A 1 274 ? -17.133 6.067 32.536 1.00 96.56 274 VAL A O 1
ATOM 2163 N N . GLN A 1 275 ? -18.878 7.440 32.859 1.00 96.62 275 GLN A N 1
ATOM 2164 C CA . GLN A 1 275 ? -18.107 8.526 33.450 1.00 96.62 275 GLN A CA 1
ATOM 2165 C C . GLN A 1 275 ? -18.405 8.607 34.943 1.00 96.62 275 GLN A C 1
ATOM 2167 O O . GLN A 1 275 ? -19.554 8.804 35.350 1.00 96.62 275 GLN A O 1
ATOM 2172 N N . ASN A 1 276 ? -17.361 8.472 35.756 1.00 94.75 276 ASN A N 1
ATOM 2173 C CA . ASN A 1 276 ? -17.467 8.623 37.196 1.00 94.75 276 ASN A CA 1
ATOM 2174 C C . ASN A 1 276 ? -17.643 10.102 37.552 1.00 94.75 276 ASN A C 1
ATOM 2176 O O . ASN A 1 276 ? -16.776 10.931 37.284 1.00 94.75 276 ASN A O 1
ATOM 2180 N N . THR A 1 277 ? -18.764 10.442 38.184 1.00 94.06 277 THR A N 1
ATOM 2181 C CA . THR A 1 277 ? -19.090 11.833 38.544 1.00 94.06 277 THR A CA 1
ATOM 2182 C C . THR A 1 277 ? -18.178 12.417 39.624 1.00 94.06 277 THR A C 1
ATOM 2184 O O . THR A 1 277 ? -18.164 13.630 39.798 1.00 94.06 277 THR A O 1
ATOM 2187 N N . ASN A 1 278 ? -17.428 11.578 40.345 1.00 91.44 278 ASN A N 1
ATOM 2188 C CA . ASN A 1 278 ? -16.559 12.021 41.437 1.00 91.44 278 ASN A CA 1
ATOM 2189 C C . ASN A 1 278 ? -15.200 12.553 40.953 1.00 91.44 278 ASN A C 1
ATOM 2191 O O . ASN A 1 278 ? -14.651 13.456 41.573 1.00 91.44 278 ASN A O 1
ATOM 2195 N N . ASP A 1 279 ? -14.647 11.988 39.877 1.00 91.44 279 ASP A N 1
ATOM 2196 C CA . ASP A 1 279 ? -13.309 12.321 39.358 1.00 91.44 279 ASP A CA 1
ATOM 2197 C C . ASP A 1 279 ? -13.306 12.684 37.860 1.00 91.44 279 ASP A C 1
ATOM 2199 O O . ASP A 1 279 ? -12.265 13.035 37.309 1.00 91.44 279 ASP A O 1
ATOM 2203 N N . GLY A 1 280 ? -14.460 12.598 37.191 1.00 93.25 280 GLY A N 1
ATOM 2204 C CA . GLY A 1 280 ? -14.627 12.888 35.768 1.00 93.25 280 GLY A CA 1
ATOM 2205 C C . GLY A 1 280 ? -14.049 11.830 34.826 1.00 93.25 280 GLY A C 1
ATOM 2206 O O . GLY A 1 280 ? -14.183 11.986 33.608 1.00 93.25 280 GLY A O 1
ATOM 2207 N N . LYS A 1 281 ? -13.437 10.757 35.346 1.00 95.31 281 LYS A N 1
ATOM 2208 C CA . LYS A 1 281 ? -12.782 9.719 34.542 1.00 95.31 281 LYS A CA 1
ATOM 2209 C C . LYS A 1 281 ? -13.800 8.886 33.777 1.00 95.31 281 LYS A C 1
ATOM 2211 O O . LYS A 1 281 ? -14.864 8.547 34.300 1.00 95.31 281 LYS A O 1
ATOM 2216 N N . ILE A 1 282 ? -13.443 8.525 32.548 1.00 96.88 282 ILE A N 1
ATOM 2217 C CA . ILE A 1 282 ? -14.263 7.696 31.665 1.00 96.88 282 ILE A CA 1
ATOM 2218 C C . ILE A 1 282 ? -13.682 6.285 31.635 1.00 96.88 282 ILE A C 1
ATOM 2220 O O . ILE A 1 282 ? -12.473 6.099 31.498 1.00 96.88 282 ILE A O 1
ATOM 2224 N N . TYR A 1 283 ? -14.558 5.297 31.747 1.00 96.69 283 TYR A N 1
ATOM 2225 C CA . TYR A 1 283 ? -14.232 3.883 31.731 1.00 96.69 283 TYR A CA 1
ATOM 2226 C C . TYR A 1 283 ? -15.057 3.183 30.655 1.00 96.69 283 TYR A C 1
ATOM 2228 O O . TYR A 1 283 ? -16.246 3.471 30.495 1.00 96.69 283 TYR A O 1
ATOM 2236 N N . MET A 1 284 ? -14.449 2.217 29.973 1.00 96.50 284 MET A N 1
ATOM 2237 C CA . MET A 1 284 ? -15.204 1.133 29.354 1.00 96.50 284 MET A CA 1
ATOM 2238 C C . MET A 1 284 ? -15.380 0.054 30.416 1.00 96.50 284 MET A C 1
ATOM 2240 O O . MET A 1 284 ? -14.401 -0.446 30.970 1.00 96.50 284 MET A O 1
ATOM 2244 N N . VAL A 1 285 ? -16.623 -0.285 30.724 1.00 95.56 285 VAL A N 1
ATOM 2245 C CA . VAL A 1 285 ? -16.926 -1.500 31.474 1.00 95.56 285 VAL A CA 1
ATOM 2246 C C . VAL A 1 285 ? -16.962 -2.632 30.465 1.00 95.56 285 VAL A C 1
ATOM 2248 O O . VAL A 1 285 ? -17.699 -2.536 29.489 1.00 95.56 285 VAL A O 1
ATOM 2251 N N . ASP A 1 286 ? -16.158 -3.661 30.683 1.00 92.69 286 ASP A N 1
ATOM 2252 C CA . ASP A 1 286 ? -15.974 -4.789 29.773 1.00 92.69 286 ASP A CA 1
ATOM 2253 C C . ASP A 1 286 ? -15.982 -6.072 30.605 1.00 92.69 286 ASP A C 1
ATOM 2255 O O . ASP A 1 286 ? -15.111 -6.252 31.454 1.00 92.69 286 ASP A O 1
ATOM 2259 N N . ASP A 1 287 ? -17.032 -6.883 30.460 1.00 89.62 287 ASP A N 1
ATOM 2260 C CA . ASP A 1 287 ? -17.305 -8.050 31.316 1.00 89.62 287 ASP A CA 1
ATOM 2261 C C . ASP A 1 287 ? -17.210 -7.740 32.829 1.00 89.62 287 ASP A C 1
ATOM 2263 O O . ASP A 1 287 ? -16.595 -8.439 33.630 1.00 89.62 287 ASP A O 1
ATOM 2267 N N . GLY A 1 288 ? -17.769 -6.593 33.231 1.00 90.25 288 GLY A N 1
ATOM 2268 C CA . GLY A 1 288 ? -17.761 -6.123 34.622 1.00 90.25 288 GLY A CA 1
ATOM 2269 C C . GLY A 1 288 ? -16.462 -5.452 35.088 1.00 90.25 288 GLY A C 1
ATOM 2270 O O . GLY A 1 288 ? -16.471 -4.809 36.142 1.00 90.25 288 GLY A O 1
ATOM 2271 N N . LEU A 1 289 ? -15.381 -5.514 34.306 1.00 93.56 289 LEU A N 1
ATOM 2272 C CA . LEU A 1 289 ? -14.128 -4.822 34.600 1.00 93.56 289 LEU A CA 1
ATOM 2273 C C . LEU A 1 289 ? -14.204 -3.359 34.169 1.00 93.56 289 LEU A C 1
ATOM 2275 O O . LEU A 1 289 ? -14.453 -3.055 33.005 1.00 93.56 289 LEU A O 1
ATOM 2279 N N . TYR A 1 290 ? -13.933 -2.440 35.091 1.00 94.88 290 TYR A N 1
ATOM 2280 C CA . TYR A 1 290 ? -13.809 -1.016 34.786 1.00 94.88 290 TYR A CA 1
ATOM 2281 C C . TYR A 1 290 ? -12.412 -0.740 34.243 1.00 94.88 290 TYR A C 1
ATOM 2283 O O . TYR A 1 290 ? -11.434 -0.771 34.990 1.00 94.88 290 TYR A O 1
ATOM 2291 N N . ARG A 1 291 ? -12.324 -0.473 32.940 1.00 96.12 291 ARG A N 1
ATOM 2292 C CA . ARG A 1 291 ? -11.076 -0.179 32.235 1.00 96.12 291 ARG A CA 1
ATOM 2293 C C . ARG A 1 291 ? -11.008 1.311 31.929 1.00 96.12 291 ARG A C 1
ATOM 2295 O O . ARG A 1 291 ? -11.825 1.823 31.162 1.00 96.12 291 ARG A O 1
ATOM 2302 N N . TYR A 1 292 ? -10.079 2.022 32.562 1.00 96.31 292 TYR A N 1
ATOM 2303 C CA . TYR A 1 292 ? -9.945 3.471 32.396 1.00 96.31 292 TYR A CA 1
ATOM 2304 C C . TYR A 1 292 ? -9.524 3.824 30.965 1.00 96.31 292 TYR A C 1
ATOM 2306 O O . TYR A 1 292 ? -8.716 3.115 30.368 1.00 96.31 292 TYR A O 1
ATOM 2314 N N . ILE A 1 293 ? -10.069 4.914 30.417 1.00 97.75 293 ILE A N 1
ATOM 2315 C CA . ILE A 1 293 ? -9.686 5.488 29.122 1.00 97.75 293 ILE A CA 1
ATOM 2316 C C . ILE A 1 293 ? -8.856 6.752 29.402 1.00 97.75 293 ILE A C 1
ATOM 2318 O O . ILE A 1 293 ? -9.435 7.798 29.706 1.00 97.75 293 ILE A O 1
ATOM 2322 N N . PRO A 1 294 ? -7.511 6.694 29.314 1.00 96.56 294 PRO A N 1
ATOM 2323 C CA . PRO A 1 294 ? -6.656 7.742 29.871 1.00 96.56 294 PRO A CA 1
ATOM 2324 C C . PRO A 1 294 ? -6.704 9.089 29.161 1.00 96.56 294 PRO A C 1
ATOM 2326 O O . PRO A 1 294 ? -6.448 10.120 29.783 1.00 96.56 294 PRO A O 1
ATOM 2329 N N . THR A 1 295 ? -6.976 9.092 27.856 1.00 96.50 295 THR A N 1
ATOM 2330 C CA . THR A 1 295 ? -6.913 10.302 27.033 1.00 96.50 295 THR A CA 1
ATOM 2331 C C . THR A 1 295 ? -8.024 10.339 25.994 1.00 96.50 295 THR A C 1
ATOM 2333 O O . THR A 1 295 ? -8.474 9.307 25.489 1.00 96.50 295 THR A O 1
ATOM 2336 N N . THR A 1 296 ? -8.398 11.550 25.582 1.00 94.69 296 THR A N 1
ATOM 2337 C CA . THR A 1 296 ? -9.312 11.772 24.453 1.00 94.69 296 THR A CA 1
ATOM 2338 C C . THR A 1 296 ? -8.767 11.181 23.149 1.00 94.69 296 THR A C 1
ATOM 2340 O O . THR A 1 296 ? -9.533 10.746 22.296 1.00 94.69 296 THR A O 1
ATOM 2343 N N . GLN A 1 297 ? -7.441 11.100 22.984 1.00 94.12 297 GLN A N 1
ATOM 2344 C CA . GLN A 1 297 ? -6.832 10.459 21.817 1.00 94.12 297 GLN A CA 1
ATOM 2345 C C . GLN A 1 297 ? -7.139 8.958 21.765 1.00 94.12 297 GLN A C 1
ATOM 2347 O O . GLN A 1 297 ? -7.474 8.446 20.696 1.00 94.12 297 GLN A O 1
ATOM 2352 N N . ILE A 1 298 ? -7.052 8.257 22.900 1.00 95.94 298 ILE A N 1
ATOM 2353 C CA . ILE A 1 298 ? -7.426 6.839 22.994 1.00 95.94 298 ILE A CA 1
ATOM 2354 C C . ILE A 1 298 ? -8.930 6.693 22.769 1.00 95.94 298 ILE A C 1
ATOM 2356 O O . ILE A 1 298 ? -9.342 5.855 21.967 1.00 95.94 298 ILE A O 1
ATOM 2360 N N . PHE A 1 299 ? -9.731 7.568 23.389 1.00 97.25 299 PHE A N 1
ATOM 2361 C CA . PHE A 1 299 ? -11.181 7.580 23.209 1.00 97.25 299 PHE A CA 1
ATOM 2362 C C . PHE A 1 299 ? -11.576 7.656 21.722 1.00 97.25 299 PHE A C 1
ATOM 2364 O O . PHE A 1 299 ? -12.352 6.844 21.214 1.00 97.25 299 PHE A O 1
ATOM 2371 N N . ASN A 1 300 ? -10.961 8.598 21.005 1.00 94.81 300 ASN A N 1
ATOM 2372 C CA . ASN A 1 300 ? -11.203 8.838 19.587 1.00 94.81 300 ASN A CA 1
ATOM 2373 C C . ASN A 1 300 ? -10.616 7.753 18.680 1.00 94.81 300 ASN A C 1
ATOM 2375 O O . ASN A 1 300 ? -11.184 7.494 17.620 1.00 94.81 300 ASN A O 1
ATOM 2379 N N . SER A 1 301 ? -9.496 7.129 19.065 1.00 92.50 301 SER A N 1
ATOM 2380 C CA . SER A 1 301 ? -8.866 6.067 18.268 1.00 92.50 301 SER A CA 1
ATOM 2381 C C . SER A 1 301 ? -9.802 4.870 18.146 1.00 92.50 301 SER A C 1
ATOM 2383 O O . SER A 1 301 ? -10.086 4.448 17.033 1.00 92.50 301 SER A O 1
ATOM 2385 N N . TYR A 1 302 ? -10.393 4.433 19.261 1.00 97.06 302 TYR A N 1
ATOM 2386 C CA . TYR A 1 302 ? -11.382 3.351 19.283 1.00 97.06 302 TYR A CA 1
ATOM 2387 C C . TYR A 1 302 ? -12.787 3.765 18.847 1.00 97.06 302 TYR A C 1
ATOM 2389 O O . TYR A 1 302 ? -13.692 2.937 18.853 1.00 97.06 302 TYR A O 1
ATOM 2397 N N . ARG A 1 303 ? -12.991 5.030 18.455 1.00 97.25 303 ARG A N 1
ATOM 2398 C CA . ARG A 1 303 ? -14.296 5.558 18.029 1.00 97.25 303 ARG A CA 1
ATOM 2399 C C . ARG A 1 303 ? -15.390 5.328 19.068 1.00 97.25 303 ARG A C 1
ATOM 2401 O O . ARG A 1 303 ? -16.524 5.037 18.695 1.00 97.25 303 ARG A O 1
ATOM 2408 N N . PHE A 1 304 ? -15.071 5.453 20.354 1.00 98.31 304 PHE A N 1
ATOM 2409 C CA . PHE A 1 304 ? -16.090 5.360 21.393 1.00 98.31 304 PHE A CA 1
ATOM 2410 C C . PHE A 1 304 ? -17.162 6.438 21.203 1.00 98.31 304 PHE A C 1
ATOM 2412 O O . PHE A 1 304 ? -16.888 7.560 20.772 1.00 98.31 304 PHE A O 1
ATOM 2419 N N . LYS A 1 305 ? -18.411 6.083 21.497 1.00 97.69 305 LYS A N 1
ATOM 2420 C CA . LYS A 1 305 ? -19.569 6.942 21.270 1.00 97.69 305 LYS A CA 1
ATOM 2421 C C . LYS A 1 305 ? -19.849 7.806 22.491 1.00 97.69 305 LYS A C 1
ATOM 2423 O O . LYS A 1 305 ? -20.348 7.333 23.507 1.00 97.69 305 LYS A O 1
ATOM 2428 N N . GLU A 1 306 ? -19.573 9.098 22.367 1.00 96.88 306 GLU A N 1
ATOM 2429 C CA . GLU A 1 306 ? -19.729 10.065 23.460 1.00 96.88 306 GLU A CA 1
ATOM 2430 C C . GLU A 1 306 ? -21.163 10.134 24.009 1.00 96.88 306 GLU A C 1
ATOM 2432 O O . GLU A 1 306 ? -21.364 10.179 25.221 1.00 96.88 306 GLU A O 1
ATOM 2437 N N . SER A 1 307 ? -22.175 10.059 23.139 1.00 96.88 307 SER A N 1
ATOM 2438 C CA . SER A 1 307 ? -23.585 10.101 23.554 1.00 96.88 307 SER A CA 1
ATOM 2439 C C . SER A 1 307 ? -24.052 8.872 24.338 1.00 96.88 307 SER A C 1
ATOM 2441 O O . SER A 1 307 ? -25.145 8.894 24.898 1.00 96.88 307 SER A O 1
ATOM 2443 N N . SER A 1 308 ? -23.231 7.825 24.411 1.00 96.69 308 SER A N 1
ATOM 2444 C CA . SER A 1 308 ? -23.514 6.613 25.177 1.00 96.69 308 SER A CA 1
ATOM 2445 C C . SER A 1 308 ? -22.879 6.599 26.569 1.00 96.69 308 SER A C 1
ATOM 2447 O O . SER A 1 308 ? -22.974 5.597 27.275 1.00 96.69 308 SER A O 1
ATOM 2449 N N . ILE A 1 309 ? -22.198 7.675 26.970 1.00 97.62 309 ILE A N 1
ATOM 2450 C CA . ILE A 1 309 ? -21.550 7.758 28.280 1.00 97.62 309 ILE A CA 1
ATOM 2451 C C . ILE A 1 309 ? -22.610 7.890 29.381 1.00 97.62 309 ILE A C 1
ATOM 2453 O O . ILE A 1 309 ? -23.278 8.916 29.518 1.00 97.62 309 ILE A O 1
ATOM 2457 N N . GLU A 1 310 ? -22.707 6.875 30.236 1.00 96.38 310 GLU A N 1
ATOM 2458 C CA . GLU A 1 310 ? -23.509 6.923 31.455 1.00 96.38 310 GLU A CA 1
ATOM 2459 C C . GLU A 1 310 ? -22.779 7.725 32.541 1.00 96.38 310 GLU A C 1
ATOM 2461 O O . GLU A 1 310 ? -21.737 7.305 33.051 1.00 96.38 310 GLU A O 1
ATOM 2466 N N . ARG A 1 311 ? -23.335 8.869 32.948 1.00 96.00 311 ARG A N 1
ATOM 2467 C CA . ARG A 1 311 ? -22.792 9.681 34.048 1.00 96.00 311 ARG A CA 1
ATOM 2468 C C . ARG A 1 311 ? -23.397 9.244 35.376 1.00 96.00 311 ARG A C 1
ATOM 2470 O O . ARG A 1 311 ? -24.584 9.461 35.613 1.00 96.00 311 ARG A O 1
ATOM 2477 N N . LYS A 1 312 ? -22.591 8.632 36.243 1.00 91.94 312 LYS A N 1
ATOM 2478 C CA . LYS A 1 312 ? -23.037 8.153 37.561 1.00 91.94 312 LYS A CA 1
ATOM 2479 C C . LYS A 1 312 ? -21.880 8.061 38.557 1.00 91.94 312 LYS A C 1
ATOM 2481 O O . LYS A 1 312 ? -20.727 7.962 38.135 1.00 91.94 312 LYS A O 1
ATOM 2486 N N . PRO A 1 313 ? -22.155 8.032 39.871 1.00 87.88 313 PRO A N 1
ATOM 2487 C CA . PRO A 1 313 ? -21.133 7.670 40.842 1.00 87.88 313 PRO A CA 1
ATOM 2488 C C . PRO A 1 313 ? -20.693 6.224 40.600 1.00 87.88 313 PRO A C 1
ATOM 2490 O O . PRO A 1 313 ? -21.514 5.303 40.593 1.00 87.88 313 PRO A O 1
ATOM 2493 N N . VAL A 1 314 ? -19.392 6.014 40.409 1.00 80.00 314 VAL A N 1
ATOM 2494 C CA . VAL A 1 314 ? -18.822 4.674 40.246 1.00 80.00 314 VAL A CA 1
ATOM 2495 C C . VAL A 1 314 ? -18.224 4.228 41.573 1.00 80.00 314 VAL A C 1
ATOM 2497 O O . VAL A 1 314 ? -17.244 4.796 42.050 1.00 80.00 314 VAL A O 1
ATOM 2500 N N . ARG A 1 315 ? -18.796 3.177 42.169 1.00 76.94 315 ARG A N 1
ATOM 2501 C CA . ARG A 1 315 ? -18.089 2.364 43.167 1.00 76.94 315 ARG A CA 1
ATOM 2502 C C . ARG A 1 315 ? -17.381 1.247 42.412 1.00 76.94 315 ARG A C 1
ATOM 2504 O O . ARG A 1 315 ? -18.035 0.302 41.981 1.00 76.94 315 ARG A O 1
ATOM 2511 N N . MET A 1 316 ? -16.076 1.400 42.194 1.00 71.56 316 MET A N 1
ATOM 2512 C CA . MET A 1 316 ? -15.274 0.397 41.491 1.00 71.56 316 MET A CA 1
ATOM 2513 C C . MET A 1 316 ? -15.320 -0.922 42.269 1.00 71.56 316 MET A C 1
ATOM 2515 O O . MET A 1 316 ? -14.850 -0.983 43.401 1.00 71.56 316 MET A O 1
ATOM 2519 N N . MET A 1 317 ? -15.930 -1.948 41.673 1.00 68.62 317 MET A N 1
ATOM 2520 C CA . MET A 1 317 ? -15.967 -3.301 42.242 1.00 68.62 317 MET A CA 1
ATOM 2521 C C . MET A 1 317 ? -14.828 -4.161 41.688 1.00 68.62 317 MET A C 1
ATOM 2523 O O . MET A 1 317 ? -14.177 -4.861 42.455 1.00 68.62 317 MET A O 1
ATOM 2527 N N . PHE A 1 318 ? -14.541 -4.053 40.385 1.00 85.19 318 PHE A N 1
ATOM 2528 C CA . PHE A 1 318 ? -13.450 -4.767 39.723 1.00 85.19 318 PHE A CA 1
ATOM 2529 C C . PHE A 1 318 ? -12.755 -3.854 38.711 1.00 85.19 318 PHE A C 1
ATOM 2531 O O . PHE A 1 318 ? -13.385 -3.351 37.778 1.00 85.19 318 PHE A O 1
ATOM 2538 N N . THR A 1 319 ? -11.460 -3.621 38.910 1.00 90.81 319 THR A N 1
ATOM 2539 C CA . THR A 1 319 ? -10.641 -2.760 38.048 1.00 90.81 319 THR A CA 1
ATOM 2540 C C . THR A 1 319 ? -9.921 -3.618 37.018 1.00 90.81 319 THR A C 1
ATOM 2542 O O . THR A 1 319 ? -9.208 -4.553 37.380 1.00 90.81 319 THR A O 1
ATOM 2545 N N . GLY A 1 320 ? -10.111 -3.308 35.737 1.00 91.19 320 GLY A N 1
ATOM 2546 C CA . GLY A 1 320 ? -9.358 -3.923 34.648 1.00 91.19 320 GLY A CA 1
ATOM 2547 C C . GLY A 1 320 ? -8.143 -3.084 34.261 1.00 91.19 320 GLY A C 1
ATOM 2548 O O . GLY A 1 320 ? -7.990 -1.947 34.701 1.00 91.19 320 GLY A O 1
ATOM 2549 N N . LYS A 1 321 ? -7.291 -3.632 33.391 1.00 94.00 321 LYS A N 1
ATOM 2550 C CA . LYS A 1 321 ? -6.184 -2.876 32.792 1.00 94.00 321 LYS A CA 1
ATOM 2551 C C . LYS A 1 321 ? -6.730 -1.680 32.006 1.00 94.00 321 LYS A C 1
ATOM 2553 O O . LYS A 1 321 ? -7.660 -1.850 31.211 1.00 94.00 321 LYS A O 1
ATOM 2558 N N . ASP A 1 322 ? -6.115 -0.515 32.184 1.00 95.75 322 ASP A N 1
ATOM 2559 C CA . ASP A 1 322 ? -6.388 0.686 31.391 1.00 95.75 322 ASP A CA 1
ATOM 2560 C C . ASP A 1 322 ? -6.364 0.375 29.891 1.00 95.75 322 ASP A C 1
ATOM 2562 O O . ASP A 1 322 ? -5.554 -0.425 29.414 1.00 95.75 322 ASP A O 1
ATOM 2566 N N . ILE A 1 323 ? -7.269 1.003 29.146 1.00 95.56 323 ILE A N 1
ATOM 2567 C CA . ILE A 1 323 ? -7.300 0.886 27.692 1.00 95.56 323 ILE A CA 1
ATOM 2568 C C . ILE A 1 323 ? -6.122 1.668 27.135 1.00 95.56 323 ILE A C 1
ATOM 2570 O O . ILE A 1 323 ? -5.988 2.871 27.371 1.00 95.56 323 ILE A O 1
ATOM 2574 N N . VAL A 1 324 ? -5.297 0.988 26.348 1.00 91.88 324 VAL A N 1
ATOM 2575 C CA . VAL A 1 324 ? -4.156 1.594 25.661 1.00 91.88 324 VAL A CA 1
ATOM 2576 C C . VAL A 1 324 ? -4.356 1.569 24.151 1.00 91.88 324 VAL A C 1
ATOM 2578 O O . VAL A 1 324 ? -5.101 0.749 23.620 1.00 91.88 324 VAL A O 1
ATOM 2581 N N . LYS A 1 325 ? -3.678 2.471 23.440 1.00 88.56 325 LYS A N 1
ATOM 2582 C CA . LYS A 1 325 ? -3.480 2.345 21.995 1.00 88.56 325 LYS A CA 1
ATOM 2583 C C . LYS A 1 325 ? -2.125 1.688 21.751 1.00 88.56 325 LYS A C 1
ATOM 2585 O O . LYS A 1 325 ? -1.114 2.160 22.264 1.00 88.56 325 LYS A O 1
ATOM 2590 N N . THR A 1 326 ? -2.122 0.615 20.979 1.00 84.44 326 THR A N 1
ATOM 2591 C CA . THR A 1 326 ? -0.962 -0.234 20.688 1.00 84.44 326 THR A CA 1
ATOM 2592 C C . THR A 1 326 ? -0.444 -0.087 19.259 1.00 84.44 326 THR A C 1
ATOM 2594 O O . THR A 1 326 ? 0.746 -0.317 19.037 1.00 84.44 326 THR A O 1
ATOM 2597 N N . TYR A 1 327 ? -1.294 0.322 18.310 1.00 77.19 327 TYR A N 1
ATOM 2598 C CA . TYR A 1 327 ? -0.899 0.620 16.928 1.00 77.19 327 TYR A CA 1
ATOM 2599 C C . TYR A 1 327 ? -1.792 1.687 16.277 1.00 77.19 327 TYR A C 1
ATOM 2601 O O . TYR A 1 327 ? -3.039 1.577 16.344 1.00 77.19 327 TYR A O 1
#